Protein AF-W9NFS4-F1 (afdb_monomer_lite)

Radius of gyration: 24.11 Å; chains: 1; bounding box: 83×40×66 Å

Structure (mmCIF, N/CA/C/O backbone):
data_AF-W9NFS4-F1
#
_entry.id   AF-W9NFS4-F1
#
loop_
_atom_site.group_PDB
_atom_site.id
_atom_site.type_symbol
_atom_site.label_atom_id
_atom_site.label_alt_id
_atom_site.label_comp_id
_atom_site.label_asym_id
_atom_site.label_entity_id
_atom_site.label_seq_id
_atom_site.pdbx_PDB_ins_code
_atom_site.Cartn_x
_atom_site.Cartn_y
_atom_site.Cartn_z
_atom_site.occupancy
_atom_site.B_iso_or_equiv
_atom_site.auth_seq_id
_atom_site.auth_comp_id
_atom_site.auth_asym_id
_atom_site.auth_atom_id
_atom_site.pdbx_PDB_model_num
ATOM 1 N N . MET A 1 1 ? -50.978 -19.875 8.601 1.00 54.94 1 MET A N 1
ATOM 2 C CA . MET A 1 1 ? -50.350 -18.794 9.401 1.00 54.94 1 MET A CA 1
ATOM 3 C C . MET A 1 1 ? -48.853 -19.020 9.580 1.00 54.94 1 MET A C 1
ATOM 5 O O . MET A 1 1 ? -48.117 -18.047 9.504 1.00 54.94 1 MET A O 1
ATOM 9 N N . GLU A 1 2 ? -48.396 -20.265 9.732 1.00 56.31 2 GLU A N 1
ATOM 10 C CA . GLU A 1 2 ? -46.969 -20.607 9.872 1.00 56.31 2 GLU A CA 1
ATOM 11 C C . GLU A 1 2 ? -46.109 -20.219 8.655 1.00 56.31 2 GLU A C 1
ATOM 13 O O . GLU A 1 2 ? -45.064 -19.604 8.835 1.00 56.31 2 GLU A O 1
ATOM 18 N N . GLU A 1 3 ? -46.577 -20.435 7.419 1.00 60.34 3 GLU A N 1
ATOM 19 C CA . GLU A 1 3 ? -45.833 -20.029 6.206 1.00 60.34 3 GLU A CA 1
ATOM 20 C C . GLU A 1 3 ? -45.654 -18.507 6.073 1.00 60.34 3 GLU A C 1
ATOM 22 O O . GLU A 1 3 ? -44.598 -18.035 5.657 1.00 60.34 3 GLU A O 1
ATOM 27 N N . LYS A 1 4 ? -46.654 -17.711 6.484 1.00 60.78 4 LYS A N 1
ATOM 28 C CA . LYS A 1 4 ? -46.546 -16.240 6.497 1.00 60.78 4 LYS A CA 1
ATOM 29 C C . LYS A 1 4 ? -45.557 -15.750 7.560 1.00 60.78 4 LYS A C 1
ATOM 31 O O . LYS A 1 4 ? -44.855 -14.771 7.327 1.00 60.78 4 LYS A O 1
ATOM 36 N N . HIS A 1 5 ? -45.477 -16.439 8.699 1.00 64.69 5 HIS A N 1
ATOM 37 C CA . HIS A 1 5 ? -44.481 -16.162 9.735 1.00 64.69 5 HIS A CA 1
ATOM 38 C C . HIS A 1 5 ? -43.063 -16.554 9.296 1.00 64.69 5 HIS A C 1
ATOM 40 O O . HIS A 1 5 ? -42.119 -15.821 9.583 1.00 64.69 5 HIS A O 1
ATOM 46 N N . ALA A 1 6 ? -42.909 -17.664 8.570 1.00 71.81 6 ALA A N 1
ATOM 47 C CA . ALA A 1 6 ? -41.623 -18.094 8.024 1.00 71.81 6 ALA A CA 1
ATOM 48 C C . ALA A 1 6 ? -41.096 -17.115 6.961 1.00 71.81 6 ALA A C 1
ATOM 50 O O . ALA A 1 6 ? -39.939 -16.704 7.029 1.00 71.81 6 ALA A O 1
ATOM 51 N N . ALA A 1 7 ? -41.959 -16.667 6.043 1.00 76.94 7 ALA A N 1
ATOM 52 C CA . ALA A 1 7 ? -41.594 -15.693 5.014 1.00 76.94 7 ALA A CA 1
ATOM 53 C C . ALA A 1 7 ? -41.183 -14.332 5.606 1.00 76.94 7 ALA A C 1
ATOM 55 O O . ALA A 1 7 ? -40.167 -13.767 5.211 1.00 76.94 7 ALA A O 1
ATOM 56 N N . ALA A 1 8 ? -41.925 -13.831 6.601 1.00 74.50 8 ALA A N 1
ATOM 57 C CA . ALA A 1 8 ? -41.586 -12.580 7.281 1.00 74.50 8 ALA A CA 1
ATOM 58 C C . ALA A 1 8 ? -40.265 -12.673 8.068 1.00 74.50 8 ALA A C 1
ATOM 60 O O . ALA A 1 8 ? -39.497 -11.713 8.109 1.00 74.50 8 ALA A O 1
ATOM 61 N N . LYS A 1 9 ? -39.978 -13.835 8.672 1.00 75.81 9 LYS A N 1
ATOM 62 C CA . LYS A 1 9 ? -38.717 -14.081 9.381 1.00 75.81 9 LYS A CA 1
ATOM 63 C C . LYS A 1 9 ? -37.524 -14.101 8.422 1.00 75.81 9 LYS A C 1
ATOM 65 O O . LYS A 1 9 ? -36.514 -13.476 8.720 1.00 75.81 9 LYS A O 1
ATOM 70 N N . GLN A 1 10 ? -37.662 -14.762 7.272 1.00 76.44 10 GLN A N 1
ATOM 71 C CA . GLN A 1 10 ? -36.613 -14.796 6.251 1.00 76.44 10 GLN A CA 1
ATOM 72 C C . GLN A 1 10 ? -36.327 -13.397 5.693 1.00 76.44 10 GLN A C 1
ATOM 74 O O . GLN A 1 10 ? -35.176 -12.989 5.608 1.00 76.44 10 GLN A O 1
ATOM 79 N N . GLN A 1 11 ? -37.375 -12.621 5.414 1.00 81.06 11 GLN A N 1
ATOM 80 C CA . GLN A 1 11 ? -37.231 -11.256 4.911 1.00 81.06 11 GLN A CA 1
ATOM 81 C C . GLN A 1 11 ? -36.481 -10.336 5.892 1.00 81.06 11 GLN A C 1
ATOM 83 O O . GLN A 1 11 ? -35.698 -9.487 5.471 1.00 81.06 11 GLN A O 1
ATOM 88 N N . MET A 1 12 ? -36.708 -10.495 7.199 1.00 75.19 12 MET A N 1
ATOM 89 C CA . MET A 1 12 ? -35.970 -9.755 8.230 1.00 75.19 12 MET A CA 1
ATOM 90 C C . MET A 1 12 ? -34.487 -10.133 8.281 1.00 75.19 12 MET A C 1
ATOM 92 O O . MET A 1 12 ? -33.645 -9.261 8.493 1.00 75.19 12 MET A O 1
ATOM 96 N N . GLU A 1 13 ? -34.168 -11.406 8.069 1.00 75.94 13 GLU A N 1
ATOM 97 C CA . GLU A 1 13 ? -32.788 -11.889 8.052 1.00 75.94 13 GLU A CA 1
ATOM 98 C C . GLU A 1 13 ? -32.024 -11.368 6.827 1.00 75.94 13 GLU A C 1
ATOM 100 O O . GLU A 1 13 ? -30.923 -10.829 6.946 1.00 75.94 13 GLU A O 1
ATOM 105 N N . ASP A 1 14 ? -32.662 -11.387 5.658 1.00 78.06 14 ASP A N 1
ATOM 106 C CA . ASP A 1 14 ? -32.073 -10.862 4.424 1.00 78.06 14 ASP A CA 1
ATOM 107 C C . ASP A 1 14 ? -31.763 -9.354 4.538 1.00 78.06 14 ASP A C 1
ATOM 109 O O . ASP A 1 14 ? -30.717 -8.882 4.084 1.00 78.06 14 ASP A O 1
ATOM 113 N N . LEU A 1 15 ? -32.638 -8.583 5.200 1.00 76.56 15 LEU A N 1
ATOM 114 C CA . LEU A 1 15 ? -32.430 -7.151 5.455 1.00 76.56 15 LEU A CA 1
ATOM 115 C C . LEU A 1 15 ? -31.262 -6.877 6.412 1.00 76.56 15 LEU A C 1
ATOM 117 O O . LEU A 1 15 ? -30.521 -5.909 6.219 1.00 76.56 15 LEU A O 1
ATOM 121 N N . ARG A 1 16 ? -31.083 -7.721 7.430 1.00 76.12 16 ARG A N 1
ATOM 122 C CA . ARG A 1 16 ? -29.962 -7.635 8.375 1.00 76.12 16 ARG A CA 1
ATOM 123 C C . ARG A 1 16 ? -28.630 -7.901 7.684 1.00 76.12 16 ARG A C 1
ATOM 125 O O . ARG A 1 16 ? -27.701 -7.103 7.812 1.00 76.12 16 ARG A O 1
ATOM 132 N N . ILE A 1 17 ? -28.551 -8.969 6.895 1.00 76.38 17 ILE A N 1
ATOM 133 C CA . ILE A 1 17 ? -27.347 -9.318 6.133 1.00 76.38 17 ILE A CA 1
ATOM 134 C C . ILE A 1 17 ? -27.012 -8.211 5.122 1.00 76.38 17 ILE A C 1
ATOM 136 O O . ILE A 1 17 ? -25.857 -7.788 5.015 1.00 76.38 17 ILE A O 1
ATOM 140 N N . ALA A 1 18 ? -28.022 -7.667 4.436 1.00 77.94 18 ALA A N 1
ATOM 141 C CA . ALA A 1 18 ? -27.842 -6.550 3.511 1.00 77.94 18 ALA A CA 1
ATOM 142 C C . ALA A 1 18 ? -27.320 -5.278 4.202 1.00 77.94 18 ALA A C 1
ATOM 144 O O . ALA A 1 18 ? -26.549 -4.523 3.604 1.00 77.94 18 ALA A O 1
ATOM 145 N N . ALA A 1 19 ? -27.695 -5.034 5.463 1.00 70.56 19 ALA A N 1
ATOM 146 C CA . ALA A 1 19 ? -27.162 -3.910 6.224 1.00 70.56 19 ALA A CA 1
ATOM 147 C C . ALA A 1 19 ? -25.658 -4.065 6.477 1.00 70.56 19 ALA A C 1
ATOM 149 O O . ALA A 1 19 ? -24.919 -3.119 6.232 1.00 70.56 19 ALA A O 1
ATOM 150 N N . VAL A 1 20 ? -25.176 -5.248 6.867 1.00 75.38 20 VAL A N 1
ATOM 151 C CA . VAL A 1 20 ? -23.732 -5.505 7.049 1.00 75.38 20 VAL A CA 1
ATOM 152 C C . VAL A 1 20 ? -22.945 -5.204 5.776 1.00 75.38 20 VAL A C 1
ATOM 154 O O . VAL A 1 20 ? -21.977 -4.442 5.814 1.00 75.38 20 VAL A O 1
ATOM 157 N N . ALA A 1 21 ? -23.412 -5.730 4.643 1.00 76.06 21 ALA A N 1
ATOM 158 C CA . ALA A 1 21 ? -22.784 -5.531 3.337 1.00 76.06 21 ALA A CA 1
ATOM 159 C C . ALA A 1 21 ? -22.766 -4.058 2.884 1.00 76.06 21 ALA A C 1
ATOM 161 O O . ALA A 1 21 ? -21.953 -3.663 2.051 1.00 76.06 21 ALA A O 1
ATOM 162 N N . ARG A 1 22 ? -23.651 -3.216 3.434 1.00 75.12 22 ARG A N 1
ATOM 163 C CA . ARG A 1 22 ? -23.691 -1.778 3.138 1.00 75.12 22 ARG A CA 1
ATOM 164 C C . ARG A 1 22 ? -22.585 -0.991 3.845 1.00 75.12 22 ARG A C 1
ATOM 166 O O . ARG A 1 22 ? -22.213 0.081 3.367 1.00 75.12 22 ARG A O 1
ATOM 173 N N . TYR A 1 23 ? -22.093 -1.483 4.980 1.00 71.38 23 TYR A N 1
ATOM 174 C CA . TYR A 1 23 ? -21.160 -0.752 5.843 1.00 71.38 23 TYR A CA 1
ATOM 175 C C . TYR A 1 23 ? -19.755 -1.352 5.891 1.00 71.38 23 TYR A C 1
ATOM 177 O O . TYR A 1 23 ? -18.816 -0.628 6.222 1.00 71.38 23 TYR A O 1
ATOM 185 N N . TYR A 1 24 ? -19.605 -2.623 5.519 1.00 71.25 24 TYR A N 1
ATOM 186 C CA . TYR A 1 24 ? -18.323 -3.318 5.466 1.00 71.25 24 TYR A CA 1
ATOM 187 C C . TYR A 1 24 ? -18.118 -3.968 4.102 1.00 71.25 24 TYR A C 1
ATOM 189 O O . TYR A 1 24 ? -19.030 -4.580 3.550 1.00 71.25 24 TYR A O 1
ATOM 197 N N . THR A 1 25 ? -16.900 -3.860 3.576 1.00 65.31 25 THR A N 1
ATOM 198 C CA . THR A 1 25 ? -16.466 -4.621 2.397 1.00 65.31 25 THR A CA 1
ATOM 199 C C . THR A 1 25 ? -16.222 -6.090 2.746 1.00 65.31 25 THR A C 1
ATOM 201 O O . THR A 1 25 ? -15.958 -6.422 3.902 1.00 65.31 25 THR A O 1
ATOM 204 N N . ASP A 1 26 ? -16.216 -6.973 1.745 1.00 63.31 26 ASP A N 1
ATOM 205 C CA . ASP A 1 26 ? -15.948 -8.406 1.947 1.00 63.31 26 ASP A CA 1
ATOM 206 C C . ASP A 1 26 ? -14.603 -8.669 2.643 1.00 63.31 26 ASP A C 1
ATOM 208 O O . ASP A 1 26 ? -14.512 -9.533 3.512 1.00 63.31 26 ASP A O 1
ATOM 212 N N . VAL A 1 27 ? -13.572 -7.869 2.340 1.00 56.66 27 VAL A N 1
ATOM 213 C CA . VAL A 1 27 ? -12.248 -7.971 2.982 1.00 56.66 27 VAL A CA 1
ATOM 214 C C . VAL A 1 27 ? -12.300 -7.551 4.451 1.00 56.66 27 VAL A C 1
ATOM 216 O O . VAL A 1 27 ? -11.686 -8.188 5.305 1.00 56.66 27 VAL A O 1
ATOM 219 N N . GLU A 1 28 ? -13.037 -6.486 4.773 1.00 62.53 28 GLU A N 1
ATOM 220 C CA . GLU A 1 28 ? -13.234 -6.058 6.161 1.00 62.53 28 GLU A CA 1
ATOM 221 C C . GLU A 1 28 ? -14.041 -7.096 6.943 1.00 62.53 28 GLU A C 1
ATOM 223 O O . GLU A 1 28 ? -13.725 -7.370 8.098 1.00 62.53 28 GLU A O 1
ATOM 228 N N . LEU A 1 29 ? -15.027 -7.731 6.309 1.00 71.38 29 LEU A N 1
ATOM 229 C CA . LEU A 1 29 ? -15.815 -8.805 6.910 1.00 71.38 29 LEU A CA 1
ATOM 230 C C . LEU A 1 29 ? -14.993 -10.067 7.148 1.00 71.38 29 LEU A C 1
ATOM 232 O O . LEU A 1 29 ? -15.068 -10.653 8.228 1.00 71.38 29 LEU A O 1
ATOM 236 N N . GLU A 1 30 ? -14.185 -10.481 6.177 1.00 68.94 30 GLU A N 1
ATOM 237 C CA . GLU A 1 30 ? -13.279 -11.616 6.334 1.00 68.94 30 GLU A CA 1
ATOM 238 C C . GLU A 1 30 ? -12.251 -11.345 7.439 1.00 68.94 30 GLU A C 1
ATOM 240 O O . GLU A 1 30 ? -11.990 -12.206 8.285 1.00 68.94 30 GLU A O 1
ATOM 245 N N . PHE A 1 31 ? -11.739 -10.115 7.511 1.00 63.94 31 PHE A N 1
ATOM 246 C CA . PHE A 1 31 ? -10.873 -9.682 8.596 1.00 63.94 31 PHE A CA 1
ATOM 247 C C . PHE A 1 31 ? -11.570 -9.756 9.963 1.00 63.94 31 PHE A C 1
ATOM 249 O O . PHE A 1 31 ? -11.033 -10.361 10.899 1.00 63.94 31 PHE A O 1
ATOM 256 N N . LEU A 1 32 ? -12.767 -9.169 10.079 1.00 68.44 32 LEU A N 1
ATOM 257 C CA . LEU A 1 32 ? -13.562 -9.188 11.305 1.00 68.44 32 LEU A CA 1
ATOM 258 C C . LEU A 1 32 ? -13.801 -10.623 11.763 1.00 68.44 32 LEU A C 1
ATOM 260 O O . LEU A 1 32 ? -13.585 -10.921 12.928 1.00 68.44 32 LEU A O 1
ATOM 264 N N . ARG A 1 33 ? -14.134 -11.537 10.853 1.00 71.38 33 ARG A N 1
ATOM 265 C CA . ARG A 1 33 ? -14.360 -12.951 11.180 1.00 71.38 33 ARG A CA 1
ATOM 266 C C . ARG A 1 33 ? -13.088 -13.678 11.611 1.00 71.38 33 ARG A C 1
ATOM 268 O O . ARG A 1 33 ? -13.131 -14.517 12.505 1.00 71.38 33 ARG A O 1
ATOM 275 N N . LYS A 1 34 ? -11.945 -13.375 10.995 1.00 63.28 34 LYS A N 1
ATOM 276 C CA . LYS A 1 34 ? -10.686 -14.104 11.220 1.00 63.28 34 LYS A CA 1
ATOM 277 C C . LYS A 1 34 ? -9.896 -13.604 12.431 1.00 63.28 34 LYS A C 1
ATOM 279 O O . LYS A 1 34 ? -9.190 -14.382 13.074 1.00 63.28 34 LYS A O 1
ATOM 284 N N . HIS A 1 35 ? -9.994 -12.315 12.748 1.00 55.66 35 HIS A N 1
ATOM 285 C CA . HIS A 1 35 ? -9.113 -11.666 13.722 1.00 55.66 35 HIS A CA 1
ATOM 286 C C . HIS A 1 35 ? -9.855 -10.939 14.838 1.00 55.66 35 HIS A C 1
ATOM 288 O O . HIS A 1 35 ? -9.383 -10.956 15.979 1.00 55.66 35 HIS A O 1
ATOM 294 N N . ALA A 1 36 ? -11.022 -10.352 14.558 1.00 59.38 36 ALA A N 1
ATOM 295 C CA . ALA A 1 36 ? -11.781 -9.667 15.592 1.00 59.38 36 ALA A CA 1
ATOM 296 C C . ALA A 1 36 ? -12.357 -10.577 16.695 1.00 59.38 36 ALA A C 1
ATOM 298 O O . ALA A 1 36 ? -12.494 -10.044 17.791 1.00 59.38 36 ALA A O 1
ATOM 299 N N . PRO A 1 37 ? -12.576 -11.912 16.568 1.00 64.00 37 PRO A N 1
ATOM 300 C CA . PRO A 1 37 ? -13.093 -12.715 17.685 1.00 64.00 37 PRO A CA 1
ATOM 301 C C . PRO A 1 37 ? -12.168 -12.748 18.910 1.00 64.00 37 PRO A C 1
ATOM 303 O O . PRO A 1 37 ? -12.591 -13.124 19.996 1.00 64.00 37 PRO A O 1
ATOM 306 N N . LYS A 1 38 ? -10.900 -12.337 18.766 1.00 57.38 38 LYS A N 1
ATOM 307 C CA . LYS A 1 38 ? -9.947 -12.199 19.881 1.00 57.38 38 LYS A CA 1
ATOM 308 C C . LYS A 1 38 ? -10.170 -10.936 20.724 1.00 57.38 38 LYS A C 1
ATOM 310 O O . LYS A 1 38 ? -9.666 -10.859 21.840 1.00 57.38 38 LYS A O 1
ATOM 315 N N . HIS A 1 39 ? -10.894 -9.954 20.190 1.00 56.31 39 HIS A N 1
ATOM 316 C CA . HIS A 1 39 ? -11.033 -8.611 20.765 1.00 56.31 39 HIS A CA 1
ATOM 317 C C . HIS A 1 39 ? -12.494 -8.157 20.888 1.00 56.31 39 HIS A C 1
ATOM 319 O O . HIS A 1 39 ? -12.842 -7.476 21.847 1.00 56.31 39 HIS A O 1
ATOM 325 N N . LEU A 1 40 ? -13.338 -8.581 19.948 1.00 67.75 40 LEU A N 1
ATOM 326 C CA . LEU A 1 40 ? -14.788 -8.411 19.889 1.00 67.75 40 LEU A CA 1
ATOM 327 C C . LEU A 1 40 ? -15.470 -9.794 19.872 1.00 67.75 40 LEU A C 1
ATOM 329 O O . LEU A 1 40 ? -16.134 -10.146 18.894 1.00 67.75 40 LEU A O 1
ATOM 333 N N . PRO A 1 41 ? -15.240 -10.636 20.897 1.00 64.25 41 PRO A N 1
ATOM 334 C CA . PRO A 1 41 ? -15.604 -12.046 20.865 1.00 64.25 41 PRO A CA 1
ATOM 335 C C . PRO A 1 41 ? -17.099 -12.293 20.724 1.00 64.25 41 PRO A C 1
ATOM 337 O O . PRO A 1 41 ? -17.446 -13.358 20.233 1.00 64.25 41 PRO A O 1
ATOM 340 N N . LYS A 1 42 ? -17.984 -11.379 21.141 1.00 76.94 42 LYS A N 1
ATOM 341 C CA . LYS A 1 42 ? -19.430 -11.588 21.005 1.00 76.94 42 LYS A CA 1
ATOM 342 C C . LYS A 1 42 ? -19.971 -11.007 19.708 1.00 76.94 42 LYS A C 1
ATOM 344 O O . LYS A 1 42 ? -20.518 -11.757 18.912 1.00 76.94 42 LYS A O 1
ATOM 349 N N . ILE A 1 43 ? -19.808 -9.704 19.471 1.00 78.62 43 ILE A N 1
ATOM 350 C CA . ILE A 1 43 ? -20.427 -9.056 18.305 1.00 78.62 43 ILE A CA 1
ATOM 351 C C . ILE A 1 43 ? -19.767 -9.487 16.990 1.00 78.62 43 ILE A C 1
ATOM 353 O O . ILE A 1 43 ? -20.465 -9.607 15.996 1.00 78.62 43 ILE A O 1
ATOM 357 N N . ALA A 1 44 ? -18.450 -9.728 16.945 1.00 69.62 44 ALA A N 1
ATOM 358 C CA . ALA A 1 44 ? -17.770 -10.025 15.677 1.00 69.62 44 ALA A CA 1
ATOM 359 C C . ALA A 1 44 ? -17.706 -11.519 15.316 1.00 69.62 44 ALA A C 1
ATOM 361 O O . ALA A 1 44 ? -17.396 -11.848 14.170 1.00 69.62 44 ALA A O 1
ATOM 362 N N . SER A 1 45 ? -17.947 -12.425 16.270 1.00 71.38 45 SER A N 1
ATOM 363 C CA . SER A 1 45 ? -17.939 -13.874 16.013 1.00 71.38 45 SER A CA 1
ATOM 364 C C . SER A 1 45 ? -19.299 -14.411 15.569 1.00 71.38 45 SER A C 1
ATOM 366 O O . SER A 1 45 ? -19.360 -15.440 14.899 1.00 71.38 45 SER A O 1
ATOM 368 N N . ASP A 1 46 ? -20.369 -13.698 15.913 1.00 82.12 46 ASP A N 1
ATOM 369 C CA . ASP A 1 46 ? -21.742 -14.036 15.578 1.00 82.12 46 ASP A CA 1
ATOM 370 C C . ASP A 1 46 ? -22.241 -13.063 14.505 1.00 82.12 46 ASP A C 1
ATOM 372 O O . ASP A 1 46 ? -22.351 -11.854 14.724 1.00 82.12 46 ASP A O 1
ATOM 376 N N . ILE A 1 47 ? -22.495 -13.601 13.312 1.00 77.50 47 ILE A N 1
ATOM 377 C CA . ILE A 1 47 ? -22.891 -12.799 12.155 1.00 77.50 47 ILE A CA 1
ATOM 378 C C . ILE A 1 47 ? -24.254 -12.133 12.360 1.00 77.50 47 ILE A C 1
ATOM 380 O O . ILE A 1 47 ? -24.449 -11.020 11.874 1.00 77.50 47 ILE A O 1
ATOM 384 N N . ASP A 1 48 ? -25.145 -12.755 13.132 1.00 80.75 48 ASP A N 1
ATOM 385 C CA . ASP A 1 48 ? -26.483 -12.239 13.400 1.00 80.75 48 ASP A CA 1
ATOM 386 C C . ASP A 1 48 ? -26.388 -11.072 14.389 1.00 80.75 48 ASP A C 1
ATOM 388 O O . ASP A 1 48 ? -27.030 -10.037 14.200 1.00 80.75 48 ASP A O 1
ATOM 392 N N . LEU A 1 49 ? -25.513 -11.181 15.399 1.00 82.94 49 LEU A N 1
ATOM 393 C CA . LEU A 1 49 ? -25.222 -10.079 16.325 1.00 82.94 49 LEU A CA 1
ATOM 394 C C . LEU A 1 49 ? -24.512 -8.912 15.634 1.00 82.94 49 LEU A C 1
ATOM 396 O O . LEU A 1 49 ? -24.835 -7.753 15.911 1.00 82.94 49 LEU A O 1
ATOM 400 N N . LEU A 1 50 ? -23.565 -9.190 14.732 1.00 84.44 50 LEU A N 1
ATOM 401 C CA . LEU A 1 50 ? -22.917 -8.160 13.919 1.00 84.44 50 LEU A CA 1
ATOM 402 C C . LEU A 1 50 ? -23.940 -7.441 13.037 1.00 84.44 50 LEU A C 1
ATOM 404 O O . LEU A 1 50 ? -23.915 -6.211 12.926 1.00 84.44 50 LEU A O 1
ATOM 408 N N . ALA A 1 51 ? -24.849 -8.199 12.425 1.00 83.25 51 ALA A N 1
ATOM 409 C CA . ALA A 1 51 ? -25.890 -7.666 11.564 1.00 83.25 51 ALA A CA 1
ATOM 410 C C . ALA A 1 51 ? -26.911 -6.834 12.329 1.00 83.25 51 ALA A C 1
ATOM 412 O O . ALA A 1 51 ? -27.226 -5.722 11.906 1.00 83.25 51 ALA A O 1
ATOM 413 N N . ASP A 1 52 ? -27.331 -7.295 13.501 1.00 85.31 52 ASP A N 1
ATOM 414 C CA . ASP A 1 52 ? -28.158 -6.523 14.420 1.00 85.31 52 ASP A CA 1
ATOM 415 C C . ASP A 1 52 ? -27.531 -5.215 14.846 1.00 85.31 52 ASP A C 1
ATOM 417 O O . ASP A 1 52 ? -28.170 -4.161 14.804 1.00 85.31 52 ASP A O 1
ATOM 421 N N . PHE A 1 53 ? -26.270 -5.277 15.259 1.00 88.50 53 PHE A N 1
ATOM 422 C CA . PHE A 1 53 ? -25.545 -4.095 15.673 1.00 88.50 53 PHE A CA 1
ATOM 423 C C . PHE A 1 53 ? -25.463 -3.087 14.525 1.00 88.50 53 PHE A C 1
ATOM 425 O O . PHE A 1 53 ? -25.734 -1.894 14.697 1.00 88.50 53 PHE A O 1
ATOM 432 N N . THR A 1 54 ? -25.134 -3.591 13.335 1.00 84.31 54 THR A N 1
ATOM 433 C CA . THR A 1 54 ? -24.977 -2.774 12.138 1.00 84.31 54 THR A CA 1
ATOM 434 C C . THR A 1 54 ? -26.294 -2.120 11.749 1.00 84.31 54 THR A C 1
ATOM 436 O O . THR A 1 54 ? -26.351 -0.907 11.566 1.00 84.31 54 THR A O 1
ATOM 439 N N . PHE A 1 55 ? -27.369 -2.903 11.694 1.00 84.50 55 PHE A N 1
ATOM 440 C CA . PHE A 1 55 ? -28.706 -2.431 11.361 1.00 84.50 55 PHE A CA 1
ATOM 441 C C . PHE A 1 55 ? -29.204 -1.371 12.351 1.00 84.50 55 PHE A C 1
ATOM 443 O O . PHE A 1 55 ? -29.817 -0.384 11.949 1.00 84.50 55 PHE A O 1
ATOM 450 N N . LYS A 1 56 ? -28.918 -1.553 13.644 1.00 87.88 56 LYS A N 1
ATOM 451 C CA . LYS A 1 56 ? -29.460 -0.716 14.716 1.00 87.88 56 LYS A CA 1
ATOM 452 C C . LYS A 1 56 ? -28.730 0.613 14.903 1.00 87.88 56 LYS A C 1
ATOM 454 O O . LYS A 1 56 ? -29.388 1.624 15.120 1.00 87.88 56 LYS A O 1
ATOM 459 N N . PHE A 1 57 ? -27.399 0.623 14.847 1.00 89.25 57 PHE A N 1
ATOM 460 C CA . PHE A 1 57 ? -26.610 1.774 15.313 1.00 89.25 57 PHE A CA 1
ATOM 461 C C . PHE A 1 57 ? -25.841 2.499 14.205 1.00 89.25 57 PHE A C 1
ATOM 463 O O . PHE A 1 57 ? -25.599 3.704 14.296 1.00 89.25 57 PHE A O 1
ATOM 470 N N . CYS A 1 58 ? -25.462 1.795 13.137 1.00 85.00 58 CYS A N 1
ATOM 471 C CA . CYS A 1 58 ? -24.607 2.365 12.096 1.00 85.00 58 CYS A CA 1
ATOM 472 C C . CYS A 1 58 ? -25.283 3.425 11.209 1.00 85.00 58 CYS A C 1
ATOM 474 O O . CYS A 1 58 ? -24.570 4.346 10.801 1.00 85.00 58 CYS A O 1
ATOM 476 N N . PRO A 1 59 ? -26.602 3.369 10.916 1.00 86.19 59 PRO A N 1
ATOM 477 C CA . PRO A 1 59 ? -27.259 4.404 10.122 1.00 86.19 59 PRO A CA 1
ATOM 478 C C . PRO A 1 59 ? -27.133 5.797 10.744 1.00 86.19 59 PRO A C 1
ATOM 480 O O . PRO A 1 59 ? -26.581 6.697 10.114 1.00 86.19 59 PRO A O 1
ATOM 483 N N . GLU A 1 60 ? -27.563 5.956 11.998 1.00 85.12 60 GLU A N 1
ATOM 484 C CA . GLU A 1 60 ? -27.521 7.251 12.683 1.00 85.12 60 GLU A CA 1
ATOM 485 C C . GLU A 1 60 ? -26.086 7.680 13.002 1.00 85.12 60 GLU A C 1
ATOM 487 O O . GLU A 1 60 ? -25.739 8.852 12.849 1.00 85.12 60 GLU A O 1
ATOM 492 N N . PHE A 1 61 ? -25.215 6.737 13.382 1.00 84.62 61 PHE A N 1
ATOM 493 C CA . PHE A 1 61 ? -23.804 7.048 13.592 1.00 84.62 61 PHE A CA 1
ATOM 494 C C . PHE A 1 61 ? -23.160 7.623 12.333 1.00 84.62 61 PHE A C 1
ATOM 496 O O . PHE A 1 61 ? -22.460 8.624 12.419 1.00 84.62 61 PHE A O 1
ATOM 503 N N . LYS A 1 62 ? -23.424 7.055 11.151 1.00 76.00 62 LYS A N 1
ATOM 504 C CA . LYS A 1 62 ? -22.860 7.579 9.901 1.00 76.00 62 LYS A CA 1
ATOM 505 C C . LYS A 1 62 ? -23.464 8.900 9.458 1.00 76.00 62 LYS A C 1
ATOM 507 O O . LYS A 1 62 ? -22.765 9.684 8.820 1.00 76.00 62 LYS A O 1
ATOM 512 N N . GLU A 1 63 ? -24.723 9.145 9.790 1.00 78.94 63 GLU A N 1
ATOM 513 C CA . GLU A 1 63 ? -25.364 10.433 9.543 1.00 78.94 63 GLU A CA 1
ATOM 514 C C . GLU A 1 63 ? -24.727 11.545 10.390 1.00 78.94 63 GLU A C 1
ATOM 516 O O . GLU A 1 63 ? -24.409 12.614 9.869 1.00 78.94 63 GLU A O 1
ATOM 521 N N . ARG A 1 64 ? -24.481 11.282 11.679 1.00 73.44 64 ARG A N 1
ATOM 522 C CA . ARG A 1 64 ? -23.931 12.270 12.622 1.00 73.44 64 ARG A CA 1
ATOM 523 C C . ARG A 1 64 ? -22.410 12.404 12.559 1.00 73.44 64 ARG A C 1
ATOM 525 O O . ARG A 1 64 ? -21.893 13.515 12.648 1.00 73.44 64 ARG A O 1
ATOM 532 N N . HIS A 1 65 ? -21.714 11.288 12.356 1.00 75.69 65 HIS A N 1
ATOM 533 C CA . HIS A 1 65 ? -20.255 11.149 12.415 1.00 75.69 65 HIS A CA 1
ATOM 534 C C . HIS A 1 65 ? -19.705 10.572 11.100 1.00 75.69 65 HIS A C 1
ATOM 536 O O . HIS A 1 65 ? -19.106 9.493 11.065 1.00 75.69 65 HIS A O 1
ATOM 542 N N . PRO A 1 66 ? -19.902 11.260 9.957 1.00 63.88 66 PRO A N 1
ATOM 543 C CA . PRO A 1 66 ? -19.589 10.705 8.638 1.00 63.88 66 PRO A CA 1
ATOM 544 C C . PRO A 1 66 ? -18.093 10.422 8.430 1.00 63.88 66 PRO A C 1
ATOM 546 O O . PRO A 1 66 ? -17.728 9.629 7.559 1.00 63.88 66 PRO A O 1
ATOM 549 N N . LYS A 1 67 ? -17.222 11.073 9.212 1.00 59.75 67 LYS A N 1
ATOM 550 C CA . LYS A 1 67 ? -15.759 10.954 9.121 1.00 59.75 67 LYS A CA 1
ATOM 551 C C . LYS A 1 67 ? -15.176 9.897 10.055 1.00 59.75 67 LYS A C 1
ATOM 553 O O . LYS A 1 67 ? -14.020 9.527 9.855 1.00 59.75 67 LYS A O 1
ATOM 558 N N . ASP A 1 68 ? -15.959 9.419 11.011 1.00 64.44 68 ASP A N 1
ATOM 559 C CA . ASP A 1 68 ? -15.498 8.523 12.061 1.00 64.44 68 ASP A CA 1
ATOM 560 C C . ASP A 1 68 ? -15.727 7.060 11.673 1.00 64.44 68 ASP A C 1
ATOM 562 O O . ASP A 1 68 ? -16.560 6.722 10.815 1.00 64.44 68 ASP A O 1
ATOM 566 N N . ASP A 1 69 ? -14.907 6.181 12.239 1.00 68.19 69 ASP A N 1
ATOM 567 C CA . ASP A 1 69 ? -14.867 4.777 11.852 1.00 68.19 69 ASP A CA 1
ATOM 568 C C . ASP A 1 69 ? -15.972 3.986 12.565 1.00 68.19 69 ASP A C 1
ATOM 570 O O . ASP A 1 69 ? -16.096 4.027 13.786 1.00 68.19 69 ASP A O 1
ATOM 574 N N . ILE A 1 70 ? -16.769 3.222 11.809 1.00 75.31 70 ILE A N 1
ATOM 575 C CA . ILE A 1 70 ? -17.819 2.363 12.387 1.00 75.31 70 ILE A CA 1
ATOM 576 C C . ILE A 1 70 ? -17.193 1.289 13.278 1.00 75.31 70 ILE A C 1
ATOM 578 O O . ILE A 1 70 ? -17.821 0.796 14.211 1.00 75.31 70 ILE A O 1
ATOM 582 N N . PHE A 1 71 ? -15.934 0.931 13.031 1.00 71.00 71 PHE A N 1
ATOM 583 C CA . PHE A 1 71 ? -15.227 0.020 13.907 1.00 71.00 71 PHE A CA 1
ATOM 584 C C . PHE A 1 71 ? -15.080 0.574 15.334 1.00 71.00 71 PHE A C 1
ATOM 586 O O . PHE A 1 71 ? -15.194 -0.184 16.296 1.00 71.00 71 PHE A O 1
ATOM 593 N N . GLU A 1 72 ? -14.893 1.885 15.506 1.00 70.81 72 GLU A N 1
ATOM 594 C CA . GLU A 1 72 ? -14.853 2.484 16.846 1.00 70.81 72 GLU A CA 1
ATOM 595 C C . GLU A 1 72 ? -16.192 2.325 17.565 1.00 70.81 72 GLU A C 1
ATOM 597 O O . GLU A 1 72 ? -16.220 1.971 18.746 1.00 70.81 72 GLU A O 1
ATOM 602 N N . LEU A 1 73 ? -17.297 2.486 16.831 1.00 80.44 73 LEU A N 1
ATOM 603 C CA . LEU A 1 73 ? -18.639 2.231 17.342 1.00 80.44 73 LEU A CA 1
ATOM 604 C C . LEU A 1 73 ? -18.829 0.758 17.735 1.00 80.44 73 LEU A C 1
ATOM 606 O O . LEU A 1 73 ? -19.363 0.488 18.808 1.00 80.44 73 LEU A O 1
ATOM 610 N N . LEU A 1 74 ? -18.367 -0.192 16.914 1.00 79.69 74 LEU A N 1
ATOM 611 C CA . LEU A 1 74 ? -18.399 -1.628 17.232 1.00 79.69 74 LEU A CA 1
ATOM 612 C C . LEU A 1 74 ? -17.619 -1.952 18.511 1.00 79.69 74 LEU A C 1
ATOM 614 O O . LEU A 1 74 ? -18.118 -2.665 19.381 1.00 79.69 74 LEU A O 1
ATOM 618 N N . CYS A 1 75 ? -16.406 -1.411 18.644 1.00 73.69 75 CYS A N 1
ATOM 619 C CA . CYS A 1 75 ? -15.579 -1.575 19.837 1.00 73.69 75 CYS A CA 1
ATOM 620 C C . CYS A 1 75 ? -16.253 -1.020 21.084 1.00 73.69 75 CYS A C 1
ATOM 622 O O . CYS A 1 75 ? -16.307 -1.690 22.117 1.00 73.69 75 CYS A O 1
ATOM 624 N N . PHE A 1 76 ? -16.770 0.203 20.984 1.00 78.38 76 PHE A N 1
ATOM 625 C CA . PHE A 1 76 ? -17.513 0.821 22.066 1.00 78.38 76 PHE A CA 1
ATOM 626 C C . PHE A 1 76 ? -18.732 -0.029 22.446 1.00 78.38 76 PHE A C 1
ATOM 628 O O . PHE A 1 76 ? -18.955 -0.306 23.623 1.00 78.38 76 PHE A O 1
ATOM 635 N N . GLY A 1 77 ? -19.459 -0.525 21.445 1.00 83.38 77 GLY A N 1
ATOM 636 C CA . GLY A 1 77 ? -20.604 -1.409 21.610 1.00 83.38 77 GLY A CA 1
ATOM 637 C C . GLY A 1 77 ? -20.292 -2.690 22.380 1.00 83.38 77 GLY A C 1
ATOM 638 O O . GLY A 1 77 ? -20.999 -3.008 23.336 1.00 83.38 77 GLY A O 1
ATOM 639 N N . GLU A 1 78 ? -19.224 -3.406 22.018 1.00 81.44 78 GLU A N 1
ATOM 640 C CA . GLU A 1 78 ? -18.791 -4.628 22.717 1.00 81.44 78 GLU A CA 1
ATOM 641 C C . GLU A 1 78 ? -18.420 -4.338 24.179 1.00 81.44 78 GLU A C 1
ATOM 643 O O . GLU A 1 78 ? -18.828 -5.067 25.090 1.00 81.44 78 GLU A O 1
ATOM 648 N N . LEU A 1 79 ? -17.676 -3.253 24.424 1.00 74.12 79 LEU A N 1
ATOM 649 C CA . LEU A 1 79 ? -17.251 -2.861 25.770 1.00 74.12 79 LEU A CA 1
ATOM 650 C C . LEU A 1 79 ? -18.454 -2.520 26.646 1.00 74.12 79 LEU A C 1
ATOM 652 O O . LEU A 1 79 ? -18.610 -3.063 27.739 1.00 74.12 79 LEU A O 1
ATOM 656 N N . ILE A 1 80 ? -19.345 -1.669 26.149 1.00 80.94 80 ILE A N 1
ATOM 657 C CA . ILE A 1 80 ? -20.543 -1.266 26.875 1.00 80.94 80 ILE A CA 1
ATOM 658 C C . ILE A 1 80 ? -21.465 -2.462 27.134 1.00 80.94 80 ILE A C 1
ATOM 660 O O . ILE A 1 80 ? -21.974 -2.603 28.243 1.00 80.94 80 ILE A O 1
ATOM 664 N N . ARG A 1 81 ? -21.615 -3.383 26.178 1.00 84.81 81 ARG A N 1
ATOM 665 C CA . ARG A 1 81 ? -22.376 -4.630 26.377 1.00 84.81 81 ARG A CA 1
ATOM 666 C C . ARG A 1 81 ? -21.729 -5.580 27.379 1.00 84.81 81 ARG A C 1
ATOM 668 O O . ARG A 1 81 ? -22.429 -6.384 27.990 1.00 84.81 81 ARG A O 1
ATOM 675 N N . THR A 1 82 ? -20.418 -5.485 27.568 1.00 77.00 82 THR A N 1
ATOM 676 C CA . THR A 1 82 ? -19.682 -6.287 28.549 1.00 77.00 82 THR A CA 1
ATOM 677 C C . THR A 1 82 ? -19.817 -5.718 29.961 1.00 77.00 82 THR A C 1
ATOM 679 O O . THR A 1 82 ? -20.134 -6.463 30.885 1.00 77.00 82 THR A O 1
ATOM 682 N N . PHE A 1 83 ? -19.612 -4.411 30.133 1.00 72.12 83 PHE A N 1
ATOM 683 C CA . PHE A 1 83 ? -19.581 -3.769 31.454 1.00 72.12 83 PHE A CA 1
ATOM 684 C C . PHE A 1 83 ? -20.949 -3.285 31.938 1.00 72.12 83 PHE A C 1
ATOM 686 O O . PHE A 1 83 ? -21.219 -3.273 33.136 1.00 72.12 83 PHE A O 1
ATOM 693 N N . PHE A 1 84 ? -21.830 -2.915 31.012 1.00 78.81 84 PHE A N 1
ATOM 694 C CA . PHE A 1 84 ? -23.150 -2.360 31.301 1.00 78.81 84 PHE A CA 1
ATOM 695 C C . PHE A 1 84 ? -24.242 -3.086 30.501 1.00 78.81 84 PHE A C 1
ATOM 697 O O . PHE A 1 84 ? -25.013 -2.436 29.799 1.00 78.81 84 PHE A O 1
ATOM 704 N N . PRO A 1 85 ? -24.362 -4.426 30.596 1.00 81.94 85 PRO A N 1
ATOM 705 C CA . PRO A 1 85 ? -25.242 -5.214 29.728 1.00 81.94 85 PRO A CA 1
ATOM 706 C C . PRO A 1 85 ? -26.716 -4.787 29.778 1.00 81.94 85 PRO A C 1
ATOM 708 O O . PRO A 1 85 ? -27.425 -4.936 28.789 1.00 81.94 85 PRO A O 1
ATOM 711 N N . LYS A 1 86 ? -27.179 -4.248 30.914 1.00 85.12 86 LYS A N 1
ATOM 712 C CA . LYS A 1 86 ? -28.569 -3.798 31.099 1.00 85.12 86 LYS A CA 1
ATOM 713 C C . LYS A 1 86 ? -28.870 -2.455 30.428 1.00 85.12 86 LYS A C 1
ATOM 715 O O . LYS A 1 86 ? -29.981 -2.270 29.951 1.00 85.12 86 LYS A O 1
ATOM 720 N N . ASP A 1 87 ? -27.876 -1.573 30.343 1.00 84.69 87 ASP A N 1
ATOM 721 C CA . ASP A 1 87 ? -28.028 -0.199 29.836 1.00 84.69 87 ASP A CA 1
ATOM 722 C C . ASP A 1 87 ? -27.290 0.007 28.509 1.00 84.69 87 ASP A C 1
ATOM 724 O O . ASP A 1 87 ? -27.076 1.136 28.064 1.00 84.69 87 ASP A O 1
ATOM 728 N N . ALA A 1 88 ? -26.847 -1.089 27.890 1.00 84.81 88 ALA A N 1
ATOM 729 C CA . ALA A 1 88 ? -25.851 -1.033 26.840 1.00 84.81 88 ALA A CA 1
ATOM 730 C C . ALA A 1 88 ? -26.327 -0.237 25.625 1.00 84.81 88 ALA A C 1
ATOM 732 O O . ALA A 1 88 ? -25.629 0.652 25.146 1.00 84.81 88 ALA A O 1
ATOM 733 N N . ASP A 1 89 ? -27.544 -0.518 25.168 1.00 89.00 89 ASP A N 1
ATOM 734 C CA . ASP A 1 89 ? -28.119 0.137 23.997 1.00 89.00 89 ASP A CA 1
ATOM 735 C C . ASP A 1 89 ? -28.354 1.629 24.233 1.00 89.00 89 ASP A C 1
ATOM 737 O O . ASP A 1 89 ? -28.078 2.430 23.346 1.00 89.00 89 ASP A O 1
ATOM 741 N N . ALA A 1 90 ? -28.797 2.009 25.434 1.00 88.12 90 ALA A N 1
ATOM 742 C CA . ALA A 1 90 ? -28.983 3.411 25.795 1.00 88.12 90 ALA A CA 1
ATOM 743 C C . ALA A 1 90 ? -27.644 4.162 25.794 1.00 88.12 90 ALA A C 1
ATOM 745 O O . ALA A 1 90 ? -27.536 5.228 25.198 1.00 88.12 90 ALA A O 1
ATOM 746 N N . LYS A 1 91 ? -26.593 3.565 26.366 1.00 83.25 91 LYS A N 1
ATOM 747 C CA . LYS A 1 91 ? -25.245 4.152 26.398 1.00 83.25 91 LYS A CA 1
ATOM 748 C C . LYS A 1 91 ? -24.590 4.241 25.015 1.00 83.25 91 LYS A C 1
ATOM 750 O O . LYS A 1 91 ? -23.895 5.213 24.733 1.00 83.25 91 LYS A O 1
ATOM 755 N N . ILE A 1 92 ? -24.811 3.253 24.143 1.00 88.38 92 ILE A N 1
ATOM 756 C CA . ILE A 1 92 ? -24.381 3.306 22.732 1.00 88.38 92 ILE A CA 1
ATOM 757 C C . ILE A 1 92 ? -25.097 4.448 22.010 1.00 88.38 92 ILE A C 1
ATOM 759 O O . ILE A 1 92 ? -24.467 5.211 21.282 1.00 88.38 92 ILE A O 1
ATOM 763 N N . GLN A 1 93 ? -26.393 4.614 22.261 1.00 90.12 93 GLN A N 1
ATOM 764 C CA . GLN A 1 93 ? -27.179 5.682 21.662 1.00 90.12 93 GLN A CA 1
ATOM 765 C C . GLN A 1 93 ? -26.747 7.074 22.148 1.00 90.12 93 GLN A C 1
ATOM 767 O O . GLN A 1 93 ? -26.590 7.984 21.337 1.00 90.12 93 GLN A O 1
ATOM 772 N N . GLU A 1 94 ? -26.491 7.234 23.449 1.00 86.50 94 GLU A N 1
ATOM 773 C CA . GLU A 1 94 ? -25.936 8.464 24.029 1.00 86.50 94 GLU A CA 1
ATOM 774 C C . GLU A 1 94 ? -24.594 8.831 23.379 1.00 86.50 94 GLU A C 1
ATOM 776 O O . GLU A 1 94 ? -24.383 9.986 23.009 1.00 86.50 94 GLU A O 1
ATOM 781 N N . PHE A 1 95 ? -23.721 7.841 23.158 1.00 84.12 95 PHE A N 1
ATOM 782 C CA . PHE A 1 95 ? -22.443 8.034 22.471 1.00 84.12 95 PHE A CA 1
ATOM 783 C C . PHE A 1 95 ? -22.615 8.505 21.018 1.00 84.12 95 PHE A C 1
ATOM 785 O O . PHE A 1 95 ? -21.926 9.424 20.577 1.00 84.12 95 PHE A O 1
ATOM 792 N N . ILE A 1 96 ? -23.571 7.948 20.274 1.00 87.00 96 ILE A N 1
ATOM 793 C CA . ILE A 1 96 ? -23.877 8.398 18.906 1.00 87.00 96 ILE A CA 1
ATOM 794 C C . ILE A 1 96 ? -24.390 9.849 18.902 1.00 87.00 96 ILE A C 1
ATOM 796 O O . ILE A 1 96 ? -24.094 10.615 17.984 1.00 87.00 96 ILE A O 1
ATOM 800 N N . GLN A 1 97 ? -25.143 10.247 19.929 1.00 86.62 97 GLN A N 1
ATOM 801 C CA . GLN A 1 97 ? -25.751 11.575 20.028 1.00 86.62 97 GLN A CA 1
ATOM 802 C C . GLN A 1 97 ? -24.785 12.672 20.497 1.00 86.62 97 GLN A C 1
ATOM 804 O O . GLN A 1 97 ? -25.098 13.857 20.343 1.00 86.62 97 GLN A O 1
ATOM 809 N N . THR A 1 98 ? -23.611 12.316 21.026 1.00 81.81 98 THR A N 1
ATOM 810 C CA . THR A 1 98 ? -22.575 13.291 21.394 1.00 81.81 98 THR A CA 1
ATOM 811 C C . THR A 1 98 ? -22.114 14.100 20.181 1.00 81.81 98 THR A C 1
ATOM 813 O O . THR A 1 98 ? -21.895 13.554 19.106 1.00 81.81 98 THR A O 1
ATOM 816 N N . LYS A 1 99 ? -21.969 15.423 20.341 1.00 75.38 99 LYS A N 1
ATOM 817 C CA . LYS A 1 99 ? -21.641 16.352 19.241 1.00 75.38 99 LYS A CA 1
ATOM 818 C C . LYS A 1 99 ? -20.198 16.212 18.745 1.00 75.38 99 LYS A C 1
ATOM 820 O O . LYS A 1 99 ? -19.943 16.349 17.555 1.00 75.38 99 LYS A O 1
ATOM 825 N N . GLU A 1 100 ? -19.285 15.943 19.666 1.00 71.31 100 GLU A N 1
ATOM 826 C CA . GLU A 1 100 ? -17.925 15.494 19.390 1.00 71.31 100 GLU A CA 1
ATOM 827 C C . GLU A 1 100 ? -17.772 14.172 20.124 1.00 71.31 100 GLU A C 1
ATOM 829 O O . GLU A 1 100 ? -18.050 14.104 21.326 1.00 71.31 100 GLU A O 1
ATOM 834 N N . LEU A 1 101 ? -17.407 13.117 19.396 1.00 66.94 101 LEU A N 1
ATOM 835 C CA . LEU A 1 101 ? -17.191 11.821 20.017 1.00 66.94 101 LEU A CA 1
ATOM 836 C C . LEU A 1 101 ? -16.040 11.973 21.015 1.00 66.94 101 LEU A C 1
ATOM 838 O O . LEU A 1 101 ? -14.940 12.364 20.607 1.00 66.94 101 LEU A O 1
ATOM 842 N N . PRO A 1 102 ? -16.270 11.710 22.316 1.00 60.88 102 PRO A N 1
ATOM 843 C CA . PRO A 1 102 ? -15.173 11.675 23.260 1.00 60.88 102 PRO A CA 1
ATOM 844 C C . PRO A 1 102 ? -14.197 10.626 22.752 1.00 60.88 102 PRO A C 1
ATOM 846 O O . PRO A 1 102 ? -14.595 9.513 22.388 1.00 60.88 102 PRO A O 1
ATOM 849 N N . ARG A 1 103 ? -12.914 10.981 22.695 1.00 54.50 103 ARG A N 1
ATOM 850 C CA . ARG A 1 103 ? -11.924 9.982 22.339 1.00 54.50 103 ARG A CA 1
ATOM 851 C C . ARG A 1 103 ? -12.009 8.889 23.390 1.00 54.50 103 ARG A C 1
ATOM 853 O O . ARG A 1 103 ? -12.047 9.163 24.584 1.00 54.50 103 ARG A O 1
ATOM 860 N N . ILE A 1 104 ? -12.066 7.639 22.948 1.00 50.75 104 ILE A N 1
ATOM 861 C CA . ILE A 1 104 ? -12.321 6.510 23.855 1.00 50.75 104 ILE A CA 1
ATOM 862 C C . ILE A 1 104 ? -11.195 6.373 24.916 1.00 50.75 104 ILE A C 1
ATOM 864 O O . ILE A 1 104 ? -11.389 5.740 25.950 1.00 50.75 104 ILE A O 1
ATOM 868 N N . GLU A 1 105 ? -10.041 7.022 24.704 1.00 47.50 105 GLU A N 1
ATOM 869 C CA . GLU A 1 105 ? -8.958 7.201 25.690 1.00 47.50 105 GLU A CA 1
ATOM 870 C C . GLU A 1 105 ? -9.357 8.014 26.933 1.00 47.50 105 GLU A C 1
ATOM 872 O O . GLU A 1 105 ? -8.829 7.766 28.014 1.00 47.50 105 GLU A O 1
ATOM 877 N N . ASP A 1 106 ? -10.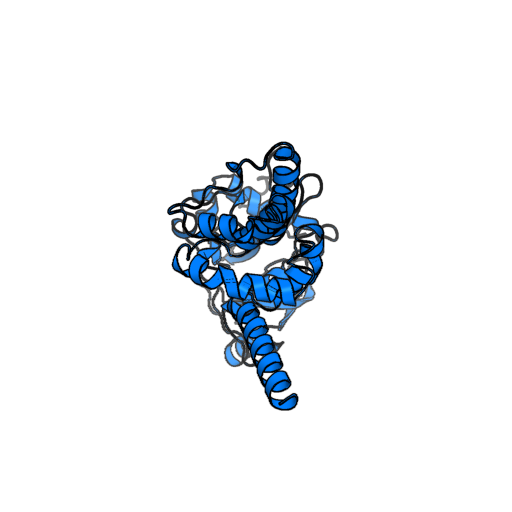352 8.890 26.812 1.00 54.94 106 ASP A N 1
ATOM 878 C CA . ASP A 1 106 ? -10.834 9.767 27.883 1.00 54.94 106 ASP A CA 1
ATOM 879 C C . ASP A 1 106 ? -12.050 9.182 28.632 1.00 54.94 106 ASP A C 1
ATOM 881 O O . ASP A 1 106 ? -12.596 9.800 29.552 1.00 54.94 106 ASP A O 1
ATOM 885 N N . MET A 1 107 ? -12.502 7.979 28.253 1.00 57.62 107 MET A N 1
ATOM 886 C CA . MET A 1 107 ? -13.699 7.342 28.810 1.00 57.62 107 MET A CA 1
ATOM 887 C C . MET A 1 107 ? -13.368 6.467 30.032 1.00 57.62 107 MET A C 1
ATOM 889 O O . MET A 1 107 ? -12.430 5.669 30.019 1.00 57.62 107 MET A O 1
ATOM 893 N N . LYS A 1 108 ? -14.168 6.591 31.104 1.00 57.78 108 LYS A N 1
ATOM 894 C CA . LYS A 1 108 ? -14.035 5.808 32.349 1.00 57.78 108 LYS A CA 1
ATOM 895 C C . LYS A 1 108 ? -15.030 4.643 32.370 1.00 57.78 108 LYS A C 1
ATOM 897 O O . LYS A 1 108 ? -16.229 4.864 32.219 1.00 57.78 108 LYS A O 1
ATOM 902 N N . PHE A 1 109 ? -14.551 3.425 32.638 1.00 60.94 109 PHE A N 1
ATOM 903 C CA . PHE A 1 109 ? -15.348 2.184 32.641 1.00 60.94 109 PHE A CA 1
ATOM 904 C C . PHE A 1 109 ? -15.391 1.494 34.020 1.00 60.94 109 PHE A C 1
ATOM 906 O O . PHE A 1 109 ? -15.529 0.279 34.121 1.00 60.94 109 PHE A O 1
ATOM 913 N N . GLY A 1 110 ? -15.294 2.267 35.106 1.00 62.91 110 GLY A N 1
ATOM 914 C CA . GLY A 1 110 ? -15.360 1.744 36.478 1.00 62.91 110 GLY A CA 1
ATOM 915 C C . GLY A 1 110 ? -14.057 1.086 36.949 1.00 62.91 110 GLY A C 1
ATOM 916 O O . GLY A 1 110 ? -12.974 1.482 36.528 1.00 62.91 110 GLY A O 1
ATOM 917 N N . ASN A 1 111 ? -14.144 0.100 37.845 1.00 56.06 111 ASN A N 1
ATOM 918 C CA . ASN A 1 111 ? -12.972 -0.494 38.513 1.00 56.06 111 ASN A CA 1
ATOM 919 C C . ASN A 1 111 ? -12.029 -1.263 37.567 1.00 56.06 111 ASN A C 1
ATOM 921 O O . ASN A 1 111 ? -10.859 -1.425 37.888 1.00 56.06 111 ASN A O 1
ATOM 925 N N . ASP A 1 112 ? -12.516 -1.670 36.392 1.00 55.94 112 ASP A N 1
ATOM 926 C CA . ASP A 1 112 ? -11.743 -2.380 35.363 1.00 55.94 112 ASP A CA 1
ATOM 927 C C . ASP A 1 112 ? -11.314 -1.460 34.205 1.00 55.94 112 ASP A C 1
ATOM 929 O O . ASP A 1 112 ? -10.974 -1.937 33.118 1.00 55.94 112 ASP A O 1
ATOM 933 N N . THR A 1 113 ? -11.338 -0.134 34.417 1.00 61.06 113 THR A N 1
ATOM 934 C CA . THR A 1 113 ? -10.978 0.869 33.395 1.00 61.06 113 THR A CA 1
ATOM 935 C C . THR A 1 113 ? -9.625 0.558 32.755 1.00 61.06 113 THR A C 1
ATOM 937 O O . THR A 1 113 ? -9.521 0.595 31.531 1.00 61.06 113 THR A O 1
ATOM 940 N N . ASP A 1 114 ? -8.633 0.143 33.542 1.00 56.03 114 ASP A N 1
ATOM 941 C CA . ASP A 1 114 ? -7.287 -0.163 33.046 1.00 56.03 114 ASP A CA 1
ATOM 942 C C . ASP A 1 114 ? -7.273 -1.384 32.107 1.00 56.03 114 ASP A C 1
ATOM 944 O O . ASP A 1 114 ? -6.661 -1.357 31.037 1.00 56.03 114 ASP A O 1
ATOM 948 N N . LEU A 1 115 ? -8.002 -2.453 32.450 1.00 56.59 115 LEU A N 1
ATOM 949 C CA . LEU A 1 115 ? -8.106 -3.661 31.621 1.00 56.59 115 LEU A CA 1
ATOM 950 C C . LEU A 1 115 ? -8.912 -3.400 30.336 1.00 56.59 115 LEU A C 1
ATOM 952 O O . LEU A 1 115 ? -8.585 -3.926 29.268 1.00 56.59 115 LEU A O 1
ATOM 956 N N . ALA A 1 116 ? -9.955 -2.574 30.424 1.00 54.88 116 ALA A N 1
ATOM 957 C CA . ALA A 1 116 ? -10.764 -2.155 29.283 1.00 54.88 116 ALA A CA 1
ATOM 958 C C . ALA A 1 116 ? -9.959 -1.280 28.308 1.00 54.88 116 ALA A C 1
ATOM 960 O O . ALA A 1 116 ? -9.979 -1.522 27.099 1.00 54.88 116 ALA A O 1
ATOM 961 N N . GLN A 1 117 ? -9.187 -0.323 28.833 1.00 56.97 117 GLN A N 1
ATOM 962 C CA . GLN A 1 117 ? -8.259 0.498 28.056 1.00 56.97 117 GLN A CA 1
ATOM 963 C C . GLN A 1 117 ? -7.188 -0.363 27.375 1.00 56.97 117 GLN A C 1
ATOM 965 O O . GLN A 1 117 ? -6.922 -0.164 26.191 1.00 56.97 117 GLN A O 1
ATOM 970 N N . GLN A 1 118 ? -6.645 -1.379 28.059 1.00 56.34 118 GLN A N 1
ATOM 971 C CA . GLN A 1 118 ? -5.681 -2.320 27.473 1.00 56.34 118 GLN A CA 1
ATOM 972 C C . GLN A 1 118 ? -6.271 -3.150 26.324 1.00 56.34 118 GLN A C 1
ATOM 974 O O . GLN A 1 118 ? -5.660 -3.238 25.259 1.00 56.34 118 GLN A O 1
ATOM 979 N N . ARG A 1 119 ? -7.461 -3.742 26.489 1.00 53.44 119 ARG A N 1
ATOM 980 C CA . ARG A 1 119 ? -8.116 -4.540 25.430 1.00 53.44 119 ARG A CA 1
ATOM 981 C C . ARG A 1 119 ? -8.513 -3.688 24.223 1.00 53.44 119 ARG A C 1
ATOM 983 O O . ARG A 1 119 ? -8.357 -4.128 23.084 1.00 53.44 119 ARG A O 1
ATOM 990 N N . ARG A 1 120 ? -8.961 -2.452 24.464 1.00 58.47 120 ARG A N 1
ATOM 991 C CA . ARG A 1 120 ? -9.230 -1.442 23.430 1.00 58.47 120 ARG A CA 1
ATOM 992 C C . ARG A 1 120 ? -7.954 -1.048 22.690 1.00 58.47 120 ARG A C 1
ATOM 994 O O . ARG A 1 120 ? -7.950 -1.071 21.465 1.00 58.47 120 ARG A O 1
ATOM 1001 N N . GLN A 1 121 ? -6.875 -0.734 23.410 1.00 51.78 121 GLN A N 1
ATOM 1002 C CA . GLN A 1 121 ? -5.583 -0.417 22.802 1.00 51.78 121 GLN A CA 1
ATOM 1003 C C . GLN A 1 121 ? -5.075 -1.593 21.967 1.00 51.78 121 GLN A C 1
ATOM 1005 O O . GLN A 1 121 ? -4.538 -1.374 20.898 1.00 51.78 121 GLN A O 1
ATOM 1010 N N . GLN A 1 122 ? -5.296 -2.842 22.384 1.00 51.16 122 GLN A N 1
ATOM 1011 C CA . GLN A 1 122 ? -4.958 -4.020 21.578 1.00 51.16 122 GLN A CA 1
ATOM 1012 C C . GLN A 1 122 ? -5.814 -4.139 20.306 1.00 51.16 122 GLN A C 1
ATOM 1014 O O . GLN A 1 122 ? -5.264 -4.422 19.247 1.00 51.16 122 GLN A O 1
ATOM 1019 N N . ALA A 1 123 ? -7.124 -3.885 20.371 1.00 49.53 123 ALA A N 1
ATOM 1020 C CA . ALA A 1 123 ? -8.006 -3.899 19.200 1.00 49.53 123 ALA A CA 1
ATOM 1021 C C . ALA A 1 123 ? -7.665 -2.778 18.200 1.00 49.53 123 ALA A C 1
ATOM 1023 O O . ALA A 1 123 ? -7.568 -3.021 16.996 1.00 49.53 123 ALA A O 1
ATOM 1024 N N . LEU A 1 124 ? -7.406 -1.569 18.712 1.00 51.38 124 LEU A N 1
ATOM 1025 C CA . LEU A 1 124 ? -6.922 -0.436 17.929 1.00 51.38 124 LEU A CA 1
ATOM 1026 C C . LEU A 1 124 ? -5.529 -0.706 17.376 1.00 51.38 124 LEU A C 1
ATOM 1028 O O . LEU A 1 124 ? -5.353 -0.532 16.190 1.00 51.38 124 LEU A O 1
ATOM 1032 N N . ASN A 1 125 ? -4.586 -1.246 18.148 1.00 48.38 125 ASN A N 1
ATOM 1033 C CA . ASN A 1 125 ? -3.256 -1.636 17.664 1.00 48.38 125 ASN A CA 1
ATOM 1034 C C . ASN A 1 125 ? -3.304 -2.740 16.601 1.00 48.38 125 ASN A C 1
ATOM 1036 O O . ASN A 1 125 ? -2.366 -2.871 15.827 1.00 48.38 125 ASN A O 1
ATOM 1040 N N . VAL A 1 126 ? -4.354 -3.562 16.554 1.00 44.28 126 VAL A N 1
ATOM 1041 C CA . VAL A 1 126 ? -4.546 -4.565 15.499 1.00 44.28 126 VAL A CA 1
ATOM 1042 C C . VAL A 1 126 ? -5.105 -3.918 14.228 1.00 44.28 126 VAL A C 1
ATOM 1044 O O . VAL A 1 126 ? -4.646 -4.253 13.142 1.00 44.28 126 VAL A O 1
ATOM 1047 N N . LEU A 1 127 ? -6.005 -2.934 14.333 1.00 45.97 127 LEU A N 1
ATOM 1048 C CA . LEU A 1 127 ? -6.492 -2.143 13.189 1.00 45.97 127 LEU A CA 1
ATOM 1049 C C . LEU A 1 127 ? -5.517 -1.100 12.678 1.00 45.97 127 LEU A C 1
ATOM 1051 O O . LEU A 1 127 ? -5.317 -0.982 11.474 1.00 45.97 127 LEU A O 1
ATOM 1055 N N . GLU A 1 128 ? -4.883 -0.372 13.579 1.00 44.06 128 GLU A N 1
ATOM 1056 C CA . GLU A 1 128 ? -3.674 0.392 13.339 1.00 44.06 128 GLU A CA 1
ATOM 1057 C C . GLU A 1 128 ? -2.544 -0.532 12.912 1.00 44.06 128 GLU A C 1
ATOM 1059 O O . GLU A 1 128 ? -1.748 -0.089 12.121 1.00 44.06 128 GLU A O 1
ATOM 1064 N N . GLY A 1 129 ? -2.515 -1.808 13.304 1.00 40.12 129 GLY A N 1
ATOM 1065 C CA . GLY A 1 129 ? -1.581 -2.842 12.827 1.00 40.12 129 GLY A CA 1
ATOM 1066 C C . GLY A 1 129 ? -1.860 -3.347 11.402 1.00 40.12 129 GLY A C 1
ATOM 1067 O O . GLY A 1 129 ? -1.005 -3.969 10.774 1.00 40.12 129 GLY A O 1
ATOM 1068 N N . LEU A 1 130 ? -3.061 -3.076 10.882 1.00 40.81 130 LEU A N 1
ATOM 1069 C CA . LEU A 1 130 ? -3.475 -3.294 9.485 1.00 40.81 130 LEU A CA 1
ATOM 1070 C C . LEU A 1 130 ? -3.466 -1.990 8.676 1.00 40.81 130 LEU A C 1
ATOM 1072 O O . LEU A 1 130 ? -3.472 -1.996 7.437 1.00 40.81 130 LEU A O 1
ATOM 1076 N N . ARG A 1 131 ? -3.452 -0.849 9.375 1.00 41.97 131 ARG A N 1
ATOM 1077 C CA . ARG A 1 131 ? -3.334 0.499 8.813 1.00 41.97 131 ARG A CA 1
ATOM 1078 C C . ARG A 1 131 ? -1.910 1.081 8.936 1.00 41.97 131 ARG A C 1
ATOM 1080 O O . ARG A 1 131 ? -1.636 2.047 8.235 1.00 41.97 131 ARG A O 1
ATOM 1087 N N . LYS A 1 132 ? -1.007 0.463 9.705 1.00 40.00 132 LYS A N 1
ATOM 1088 C CA . LYS A 1 132 ? 0.415 0.765 9.983 1.00 40.00 132 LYS A CA 1
ATOM 1089 C C . LYS A 1 132 ? 1.128 -0.455 10.627 1.00 40.00 132 LYS A C 1
ATOM 1091 O O . LYS A 1 132 ? 0.468 -1.399 11.033 1.00 40.00 132 LYS A O 1
ATOM 1096 N N . PRO A 1 133 ? 2.472 -0.502 10.665 1.00 35.31 133 PRO A N 1
ATOM 1097 C CA . PRO A 1 133 ? 3.231 -1.743 10.869 1.00 35.31 133 PRO A CA 1
ATOM 1098 C C . PRO A 1 133 ? 3.283 -2.262 12.325 1.00 35.31 133 PRO A C 1
ATOM 1100 O O . PRO A 1 133 ? 3.236 -1.491 13.277 1.00 35.31 133 PRO A O 1
ATOM 1103 N N . GLN A 1 134 ? 3.438 -3.585 12.457 1.00 38.62 134 GLN A N 1
ATOM 1104 C CA . GLN A 1 134 ? 3.532 -4.430 13.671 1.00 38.62 134 GLN A CA 1
ATOM 1105 C C . GLN A 1 134 ? 4.890 -4.313 14.453 1.00 38.62 134 GLN A C 1
ATOM 1107 O O . GLN A 1 134 ? 5.773 -3.601 13.988 1.00 38.62 134 GLN A O 1
ATOM 1112 N N . PRO A 1 135 ? 5.072 -4.939 15.651 1.00 39.81 135 PRO A N 1
ATOM 1113 C CA . PRO A 1 135 ? 5.725 -4.367 16.852 1.00 39.81 135 PRO A CA 1
ATOM 1114 C C . PRO A 1 135 ? 7.272 -4.334 16.922 1.00 39.81 135 PRO A C 1
ATOM 1116 O O . PRO A 1 135 ? 7.985 -5.135 16.323 1.00 39.81 135 PRO A O 1
ATOM 1119 N N . GLY A 1 136 ? 7.771 -3.429 17.779 1.00 42.06 136 GLY A N 1
ATOM 1120 C CA . GLY A 1 136 ? 9.123 -2.842 17.820 1.00 42.06 136 GLY A CA 1
ATOM 1121 C C . GLY A 1 136 ? 10.342 -3.680 18.230 1.00 42.06 136 GLY A C 1
ATOM 1122 O O . GLY A 1 136 ? 11.386 -3.087 18.468 1.00 42.06 136 GLY A O 1
ATOM 1123 N N . ASN A 1 137 ? 10.265 -5.012 18.273 1.00 48.72 137 ASN A N 1
ATOM 1124 C CA . ASN A 1 137 ? 11.460 -5.866 18.443 1.00 48.72 137 ASN A CA 1
ATOM 1125 C C . ASN A 1 137 ? 11.780 -6.721 17.212 1.00 48.72 137 ASN A C 1
ATOM 1127 O O . ASN A 1 137 ? 12.777 -7.442 17.192 1.00 48.72 137 ASN A O 1
ATOM 1131 N N . VAL A 1 138 ? 10.959 -6.628 16.169 1.00 51.34 138 VAL A N 1
ATOM 1132 C CA . VAL A 1 138 ? 11.224 -7.241 14.873 1.00 51.34 138 VAL A CA 1
ATOM 1133 C C . VAL A 1 138 ? 11.034 -6.156 13.827 1.00 51.34 138 VAL A C 1
ATOM 1135 O O . VAL A 1 138 ? 10.087 -5.384 13.912 1.00 51.34 138 VAL A O 1
ATOM 1138 N N . ASP A 1 139 ? 11.953 -6.056 12.867 1.00 62.34 139 ASP A N 1
ATOM 1139 C CA . ASP A 1 139 ? 11.842 -5.063 11.799 1.00 62.34 139 ASP A CA 1
ATOM 1140 C C . ASP A 1 139 ? 10.479 -5.224 11.097 1.00 62.34 139 ASP A C 1
ATOM 1142 O O . ASP A 1 139 ? 10.268 -6.256 10.454 1.00 62.34 139 ASP A O 1
ATOM 1146 N N . PRO A 1 140 ? 9.554 -4.247 11.189 1.00 56.06 140 PRO A N 1
ATOM 1147 C CA . PRO A 1 140 ? 8.186 -4.410 10.694 1.00 56.06 140 PRO A CA 1
ATOM 1148 C C . PRO A 1 140 ? 8.126 -4.682 9.187 1.00 56.06 140 PRO A C 1
ATOM 1150 O O . PRO A 1 140 ? 7.184 -5.296 8.688 1.00 56.06 140 PRO A O 1
ATOM 1153 N N . ALA A 1 141 ? 9.170 -4.277 8.461 1.00 61.47 141 ALA A N 1
ATOM 1154 C CA . ALA A 1 141 ? 9.322 -4.559 7.043 1.00 61.47 141 ALA A CA 1
ATOM 1155 C C . ALA A 1 141 ? 9.455 -6.064 6.733 1.00 61.47 141 ALA A C 1
ATOM 1157 O O . ALA A 1 141 ? 9.222 -6.460 5.599 1.00 61.47 141 ALA A O 1
ATOM 1158 N N . ALA A 1 142 ? 9.815 -6.908 7.708 1.00 60.94 142 ALA A N 1
ATOM 1159 C CA . ALA A 1 142 ? 9.905 -8.361 7.531 1.00 60.94 142 ALA A CA 1
ATOM 1160 C C . ALA A 1 142 ? 8.528 -9.031 7.379 1.00 60.94 142 ALA A C 1
ATOM 1162 O O . ALA A 1 142 ? 8.433 -10.125 6.827 1.00 60.94 142 ALA A O 1
ATOM 1163 N N . PHE A 1 143 ? 7.463 -8.371 7.842 1.00 59.00 143 PHE A N 1
ATOM 1164 C CA . PHE A 1 143 ? 6.089 -8.871 7.753 1.00 59.00 143 PHE A CA 1
ATOM 1165 C C . PHE A 1 143 ? 5.230 -8.100 6.746 1.00 59.00 143 PHE A C 1
ATOM 1167 O O . PHE A 1 143 ? 4.112 -8.525 6.462 1.00 59.00 143 PHE A O 1
ATOM 1174 N N . TYR A 1 144 ? 5.730 -6.978 6.220 1.00 69.44 144 TYR A N 1
ATOM 1175 C CA . TYR A 1 144 ? 5.024 -6.175 5.227 1.00 69.44 144 TYR A CA 1
ATOM 1176 C C . TYR A 1 144 ? 4.984 -6.902 3.883 1.00 69.44 144 TYR A C 1
ATOM 1178 O O . TYR A 1 144 ? 6.028 -7.207 3.308 1.00 69.44 144 TYR A O 1
ATOM 1186 N N . ASP A 1 145 ? 3.775 -7.146 3.383 1.00 74.88 145 ASP A N 1
ATOM 1187 C CA . ASP A 1 145 ? 3.541 -7.756 2.079 1.00 74.88 145 ASP A CA 1
ATOM 1188 C C . ASP A 1 145 ? 3.185 -6.685 1.046 1.00 74.88 145 ASP A C 1
ATOM 1190 O O . ASP A 1 145 ? 2.055 -6.188 0.979 1.00 74.88 145 ASP A O 1
ATOM 1194 N N . ALA A 1 146 ? 4.186 -6.281 0.260 1.00 79.00 146 ALA A N 1
ATOM 1195 C CA . ALA A 1 146 ? 4.031 -5.207 -0.716 1.00 79.00 146 ALA A CA 1
ATOM 1196 C C . ALA A 1 146 ? 3.053 -5.595 -1.837 1.00 79.00 146 ALA A C 1
ATOM 1198 O O . ALA A 1 146 ? 2.317 -4.741 -2.350 1.00 79.00 146 ALA A O 1
ATOM 1199 N N . ALA A 1 147 ? 3.035 -6.872 -2.227 1.00 82.19 147 ALA A N 1
ATOM 1200 C CA . ALA A 1 147 ? 2.169 -7.386 -3.279 1.00 82.19 147 ALA A CA 1
ATOM 1201 C C . ALA A 1 147 ? 0.707 -7.417 -2.818 1.00 82.19 147 ALA A C 1
ATOM 1203 O O . ALA A 1 147 ? -0.160 -6.829 -3.474 1.00 82.19 147 ALA A O 1
ATOM 1204 N N . GLU A 1 148 ? 0.443 -8.023 -1.657 1.00 75.38 148 GLU A N 1
ATOM 1205 C CA . GLU A 1 148 ? -0.886 -8.075 -1.041 1.00 75.38 148 GLU A CA 1
ATOM 1206 C C . GLU A 1 148 ? -1.447 -6.661 -0.844 1.00 75.38 148 GLU A C 1
ATOM 1208 O O . GLU A 1 148 ? -2.577 -6.361 -1.245 1.00 75.38 148 GLU A O 1
ATOM 1213 N N . ARG A 1 149 ? -0.620 -5.742 -0.330 1.00 72.00 149 ARG A N 1
ATOM 1214 C CA . ARG A 1 149 ? -1.024 -4.358 -0.072 1.00 72.00 149 ARG A CA 1
ATOM 1215 C C . ARG A 1 149 ? -1.404 -3.596 -1.339 1.00 72.00 149 ARG A C 1
ATOM 1217 O O . ARG A 1 149 ? -2.370 -2.827 -1.325 1.00 72.00 149 ARG A O 1
ATOM 1224 N N . ARG A 1 150 ? -0.680 -3.793 -2.444 1.00 77.25 150 ARG A N 1
ATOM 1225 C CA . ARG A 1 150 ? -1.056 -3.202 -3.737 1.00 77.25 150 ARG A CA 1
ATOM 1226 C C . ARG A 1 150 ? -2.314 -3.824 -4.313 1.00 77.25 150 ARG A C 1
ATOM 1228 O O . ARG A 1 150 ? -3.150 -3.072 -4.808 1.00 77.25 150 ARG A O 1
ATOM 1235 N N . ASN A 1 151 ? -2.461 -5.146 -4.252 1.00 74.25 151 ASN A N 1
ATOM 1236 C CA . ASN A 1 151 ? -3.643 -5.838 -4.768 1.00 74.25 151 ASN A CA 1
ATOM 1237 C C . ASN A 1 151 ? -4.910 -5.371 -4.050 1.00 74.25 151 ASN A C 1
ATOM 1239 O O . ASN A 1 151 ? -5.873 -4.987 -4.712 1.00 74.25 151 ASN A O 1
ATOM 1243 N N . PHE A 1 152 ? -4.857 -5.260 -2.719 1.00 67.31 152 PHE A N 1
ATOM 1244 C CA . PHE A 1 152 ? -5.937 -4.682 -1.921 1.00 67.31 152 PHE A CA 1
ATOM 1245 C C . PHE A 1 152 ? -6.337 -3.276 -2.392 1.00 67.31 152 PHE A C 1
ATOM 1247 O O . PHE A 1 152 ? -7.509 -2.913 -2.339 1.00 67.31 152 PHE A O 1
ATOM 1254 N N . ARG A 1 153 ? -5.384 -2.461 -2.858 1.00 63.34 153 ARG A N 1
ATOM 1255 C CA . ARG A 1 153 ? -5.657 -1.086 -3.306 1.00 63.34 153 ARG A CA 1
ATOM 1256 C C . ARG A 1 153 ? -6.026 -0.982 -4.786 1.00 63.34 153 ARG A C 1
ATOM 1258 O O . ARG A 1 153 ? -6.663 -0.007 -5.174 1.00 63.34 153 ARG A O 1
ATOM 1265 N N . LYS A 1 154 ? -5.651 -1.966 -5.611 1.00 64.25 154 LYS A N 1
ATOM 1266 C CA . LYS A 1 154 ? -5.879 -1.970 -7.066 1.00 64.25 154 LYS A CA 1
ATOM 1267 C C . LYS A 1 154 ? -7.364 -1.829 -7.413 1.00 64.25 154 LYS A C 1
ATOM 1269 O O . LYS A 1 154 ? -7.690 -1.081 -8.329 1.00 64.25 154 LYS A O 1
ATOM 1274 N N . GLN A 1 155 ? -8.242 -2.445 -6.619 1.00 55.47 155 GLN A N 1
ATOM 1275 C CA . GLN A 1 155 ? -9.701 -2.374 -6.780 1.00 55.47 155 GLN A CA 1
ATOM 1276 C C . GLN A 1 155 ? -10.287 -0.951 -6.729 1.00 55.47 155 GLN A C 1
ATOM 1278 O O . GLN A 1 155 ? -11.399 -0.738 -7.193 1.00 55.47 155 GLN A O 1
ATOM 1283 N N . PHE A 1 156 ? -9.555 0.033 -6.195 1.00 52.97 156 PHE A N 1
ATOM 1284 C CA . PHE A 1 156 ? -10.034 1.414 -6.083 1.00 52.97 156 PHE A CA 1
ATOM 1285 C C . PHE A 1 156 ? -9.554 2.335 -7.216 1.00 52.97 156 PHE A C 1
ATOM 1287 O O . PHE A 1 156 ? -9.857 3.524 -7.174 1.00 52.97 156 PHE A O 1
ATOM 1294 N N . ILE A 1 157 ? -8.748 1.835 -8.166 1.00 56.47 157 ILE A N 1
ATOM 1295 C CA . ILE A 1 157 ? -7.928 2.701 -9.036 1.00 56.47 157 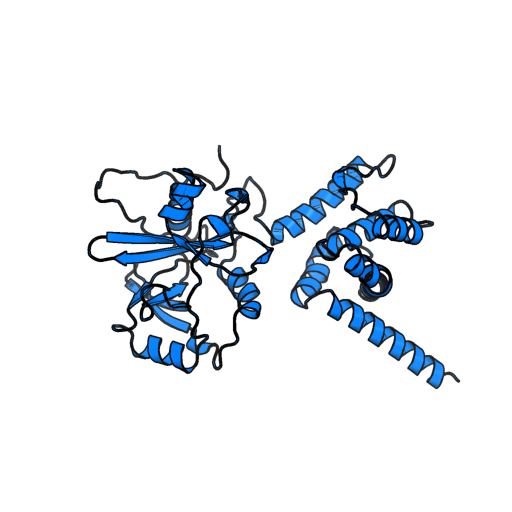ILE A CA 1
ATOM 1296 C C . ILE A 1 157 ? -8.145 2.434 -10.541 1.00 56.47 157 ILE A C 1
ATOM 1298 O O . ILE A 1 157 ? -8.015 3.377 -11.311 1.00 56.47 157 ILE A O 1
ATOM 1302 N N . ALA A 1 158 ? -8.503 1.214 -10.972 1.00 52.25 158 ALA A N 1
ATOM 1303 C CA . ALA A 1 158 ? -9.039 0.884 -12.312 1.00 52.25 158 ALA A CA 1
ATOM 1304 C C . ALA A 1 158 ? -9.210 -0.641 -12.467 1.00 52.25 158 ALA A C 1
ATOM 1306 O O . ALA A 1 158 ? -8.564 -1.414 -11.754 1.00 52.25 158 ALA A O 1
ATOM 1307 N N . THR A 1 159 ? -10.007 -1.068 -13.449 1.00 60.91 159 THR A N 1
ATOM 1308 C CA . THR A 1 159 ? -10.168 -2.477 -13.842 1.00 60.91 159 THR A CA 1
ATOM 1309 C C . THR A 1 159 ? -9.561 -2.673 -15.233 1.00 60.91 159 THR A C 1
ATOM 1311 O O . THR A 1 159 ? -10.017 -2.047 -16.185 1.00 60.91 159 THR A O 1
ATOM 1314 N N . ALA A 1 160 ? -8.511 -3.490 -15.346 1.00 72.00 160 ALA A N 1
ATOM 1315 C CA . ALA A 1 160 ? -7.947 -3.884 -16.641 1.00 72.00 160 ALA A CA 1
ATOM 1316 C C . ALA A 1 160 ? -8.947 -4.755 -17.420 1.00 72.00 160 ALA A C 1
ATOM 1318 O O . ALA A 1 160 ? -9.698 -5.511 -16.799 1.00 72.00 160 ALA A O 1
ATOM 1319 N N . GLU A 1 161 ? -8.918 -4.689 -18.754 1.00 77.75 161 GLU A N 1
ATOM 1320 C CA . GLU A 1 161 ? -9.671 -5.616 -19.614 1.00 77.75 161 GLU A CA 1
ATOM 1321 C C . GLU A 1 161 ? -9.117 -7.043 -19.479 1.00 77.75 161 GLU A C 1
ATOM 1323 O O . GLU A 1 161 ? -9.874 -7.998 -19.317 1.00 77.75 161 GLU A O 1
ATOM 1328 N N . ASP A 1 162 ? -7.788 -7.168 -19.448 1.00 83.81 162 ASP A N 1
ATOM 1329 C CA . ASP A 1 162 ? -7.064 -8.407 -19.184 1.00 83.81 162 ASP A CA 1
ATOM 1330 C C . ASP A 1 162 ? -6.030 -8.201 -18.057 1.00 83.81 162 ASP A C 1
ATOM 1332 O O . ASP A 1 162 ? -4.966 -7.610 -18.271 1.00 83.81 162 ASP A O 1
ATOM 1336 N N . PRO A 1 163 ? -6.279 -8.717 -16.838 1.00 81.94 163 PRO A N 1
ATOM 1337 C CA . PRO A 1 163 ? -5.320 -8.653 -15.737 1.00 81.94 163 PRO A CA 1
ATOM 1338 C C . PRO A 1 163 ? -3.963 -9.313 -16.027 1.00 81.94 163 PRO A C 1
ATOM 1340 O O . PRO A 1 163 ? -2.986 -8.989 -15.345 1.00 81.94 163 PRO A O 1
ATOM 1343 N N . ALA A 1 164 ? -3.875 -10.235 -16.993 1.00 88.62 164 ALA A N 1
ATOM 1344 C CA . ALA A 1 164 ? -2.611 -10.845 -17.397 1.00 88.62 164 ALA A CA 1
ATOM 1345 C C . ALA A 1 164 ? -1.714 -9.861 -18.162 1.00 88.62 164 ALA A C 1
ATOM 1347 O O . ALA A 1 164 ? -0.493 -9.978 -18.089 1.00 88.62 164 ALA A O 1
ATOM 1348 N N . ALA A 1 165 ? -2.289 -8.844 -18.815 1.00 91.19 165 ALA A N 1
ATOM 1349 C CA . ALA A 1 165 ? -1.534 -7.805 -19.514 1.00 91.19 165 ALA A CA 1
ATOM 1350 C C . ALA A 1 165 ? -0.793 -6.837 -18.571 1.00 91.19 165 ALA A C 1
ATOM 1352 O O . ALA A 1 165 ? 0.103 -6.114 -19.003 1.00 91.19 165 ALA A O 1
ATOM 1353 N N . ASP A 1 166 ? -1.106 -6.863 -17.271 1.00 91.06 166 ASP A N 1
ATOM 1354 C CA . ASP A 1 166 ? -0.323 -6.185 -16.230 1.00 91.06 166 ASP A CA 1
ATOM 1355 C C . ASP A 1 166 ? 0.889 -7.006 -15.765 1.00 91.06 166 ASP A C 1
ATOM 1357 O O . ASP A 1 166 ? 1.613 -6.573 -14.868 1.00 91.06 166 ASP A O 1
ATOM 1361 N N . ARG A 1 167 ? 1.115 -8.200 -16.320 1.00 93.94 167 ARG A N 1
ATOM 1362 C CA . ARG A 1 167 ? 2.259 -9.055 -15.992 1.00 93.94 167 ARG A CA 1
ATOM 1363 C C . ARG A 1 167 ? 3.191 -9.168 -17.185 1.00 93.94 167 ARG A C 1
ATOM 1365 O O . ARG A 1 167 ? 2.760 -9.218 -18.334 1.00 93.94 167 ARG A O 1
ATOM 1372 N N . CYS A 1 168 ? 4.484 -9.228 -16.912 1.00 95.06 168 CYS A N 1
ATOM 1373 C CA . CYS A 1 168 ? 5.499 -9.433 -17.933 1.00 95.06 168 CYS A CA 1
ATOM 1374 C C . CYS A 1 168 ? 6.716 -10.156 -17.359 1.00 95.06 168 CYS A C 1
ATOM 1376 O O . CYS A 1 168 ? 6.846 -10.319 -16.148 1.00 95.06 168 CYS A O 1
ATOM 1378 N N . VAL A 1 169 ? 7.614 -10.584 -18.242 1.00 95.62 169 VAL A N 1
ATOM 1379 C CA . VAL A 1 169 ? 8.936 -11.081 -17.861 1.00 95.62 169 VAL A CA 1
ATOM 1380 C C . VAL A 1 169 ? 9.958 -10.046 -18.298 1.00 95.62 169 VAL A C 1
ATOM 1382 O O . VAL A 1 169 ? 9.973 -9.626 -19.456 1.00 95.62 169 VAL A O 1
ATOM 1385 N N . ILE A 1 170 ? 10.797 -9.620 -17.362 1.00 92.19 170 ILE A N 1
ATOM 1386 C CA . ILE A 1 170 ? 11.916 -8.707 -17.612 1.00 92.19 170 ILE A CA 1
ATOM 1387 C C . ILE A 1 170 ? 13.193 -9.333 -17.066 1.00 92.19 170 ILE A C 1
ATOM 1389 O O . ILE A 1 170 ? 13.132 -10.241 -16.245 1.00 92.19 170 ILE A O 1
ATOM 1393 N N . ASN A 1 171 ? 14.354 -8.833 -17.476 1.00 86.69 171 ASN A N 1
ATOM 1394 C CA . ASN A 1 171 ? 15.593 -9.201 -16.800 1.00 86.69 171 ASN A CA 1
ATOM 1395 C C . ASN A 1 171 ? 15.741 -8.362 -15.534 1.00 86.69 171 ASN A C 1
ATOM 1397 O O . ASN A 1 171 ? 15.625 -7.133 -15.578 1.00 86.69 171 ASN A O 1
ATOM 1401 N N . ASP A 1 172 ? 16.036 -9.018 -14.419 1.00 85.12 172 ASP A N 1
ATOM 1402 C CA . ASP A 1 172 ? 16.350 -8.349 -13.169 1.00 85.12 172 ASP A CA 1
ATOM 1403 C C . ASP A 1 172 ? 17.537 -7.390 -13.374 1.00 85.12 172 ASP A C 1
ATOM 1405 O O . ASP A 1 172 ? 18.592 -7.801 -13.874 1.00 85.12 172 ASP A O 1
ATOM 1409 N N . PRO A 1 173 ? 17.416 -6.106 -13.003 1.00 79.94 173 PRO A N 1
ATOM 1410 C CA . PRO A 1 173 ? 18.494 -5.144 -13.196 1.00 79.94 173 PRO A CA 1
ATOM 1411 C C . PRO A 1 173 ? 19.775 -5.482 -12.422 1.00 79.94 173 PRO A C 1
ATOM 1413 O O . PRO A 1 173 ? 20.836 -5.002 -12.826 1.00 79.94 173 PRO A O 1
ATOM 1416 N N . GLU A 1 174 ? 19.710 -6.282 -11.358 1.00 80.31 174 GLU A N 1
ATOM 1417 C CA . GLU A 1 174 ? 20.846 -6.576 -10.479 1.00 80.31 174 GLU A CA 1
ATOM 1418 C C . GLU A 1 174 ? 21.473 -7.936 -10.777 1.00 80.31 174 GLU A C 1
ATOM 1420 O O . GLU A 1 174 ? 22.681 -7.998 -10.996 1.00 80.31 174 GLU A O 1
ATOM 1425 N N . ILE A 1 175 ? 20.670 -9.001 -10.871 1.00 82.69 175 ILE A N 1
ATOM 1426 C CA . ILE A 1 175 ? 21.183 -10.364 -11.125 1.00 82.69 175 ILE A CA 1
ATOM 1427 C C . ILE A 1 175 ? 21.159 -10.772 -12.605 1.00 82.69 175 ILE A C 1
ATOM 1429 O O . ILE A 1 175 ? 21.763 -11.773 -12.966 1.00 82.69 175 ILE A O 1
ATOM 1433 N N . LYS A 1 176 ? 20.518 -9.980 -13.478 1.00 82.69 176 LYS A N 1
ATOM 1434 C CA . LYS A 1 176 ? 20.426 -10.193 -14.940 1.00 82.69 176 LYS A CA 1
ATOM 1435 C C . LYS A 1 176 ? 19.682 -11.455 -15.388 1.00 82.69 176 LYS A C 1
ATOM 1437 O O . LYS A 1 176 ? 19.687 -11.757 -16.579 1.00 82.69 176 LYS A O 1
ATOM 1442 N N . GLU A 1 177 ? 19.004 -12.140 -14.477 1.00 90.75 177 GLU A N 1
ATOM 1443 C CA . GLU A 1 177 ? 18.165 -13.298 -14.782 1.00 90.75 177 GLU A CA 1
ATOM 1444 C C . GLU A 1 177 ? 16.720 -12.877 -15.107 1.00 90.75 177 GLU A C 1
ATOM 1446 O O . GLU A 1 177 ? 16.260 -11.840 -14.613 1.00 90.75 177 GLU A O 1
ATOM 1451 N N . PRO A 1 178 ? 15.988 -13.649 -15.931 1.00 94.94 178 PRO A N 1
ATOM 1452 C CA . PRO A 1 178 ? 14.571 -13.411 -16.170 1.00 94.94 178 PRO A CA 1
ATOM 1453 C C . PRO A 1 178 ? 13.760 -13.508 -14.875 1.00 94.94 178 PRO A C 1
ATOM 1455 O O . PRO A 1 178 ? 13.896 -14.464 -14.114 1.00 94.94 178 PRO A O 1
ATOM 1458 N N . VAL A 1 179 ? 12.879 -12.539 -14.650 1.00 94.56 179 VAL A N 1
ATOM 1459 C CA . VAL A 1 179 ? 12.003 -12.472 -13.481 1.00 94.56 179 VAL A CA 1
ATOM 1460 C C . VAL A 1 179 ? 10.598 -12.055 -13.898 1.00 94.56 179 VAL A C 1
ATOM 1462 O O . VAL A 1 179 ? 10.413 -11.175 -14.745 1.00 94.56 179 VAL A O 1
ATOM 1465 N N . GLU A 1 180 ? 9.593 -12.693 -13.298 1.00 95.94 180 GLU A N 1
ATOM 1466 C CA . GLU A 1 180 ? 8.208 -12.256 -13.438 1.00 95.94 180 GLU A CA 1
ATOM 1467 C C . GLU A 1 180 ? 8.004 -10.924 -12.720 1.00 95.94 180 GLU A C 1
ATOM 1469 O O . GLU A 1 180 ? 8.385 -10.737 -11.562 1.00 95.94 180 GLU A O 1
ATOM 1474 N N . ALA A 1 181 ? 7.374 -9.994 -13.422 1.00 95.31 181 ALA A N 1
ATOM 1475 C CA . ALA A 1 181 ? 7.148 -8.650 -12.954 1.00 95.31 181 ALA A CA 1
ATOM 1476 C C . ALA A 1 181 ? 5.683 -8.255 -13.110 1.00 95.31 181 ALA A C 1
ATOM 1478 O O . ALA A 1 181 ? 5.007 -8.620 -14.074 1.00 95.31 181 ALA A O 1
ATOM 1479 N N . THR A 1 182 ? 5.199 -7.457 -12.162 1.00 94.56 182 THR A N 1
ATOM 1480 C CA . THR A 1 182 ? 3.886 -6.813 -12.257 1.00 94.56 182 THR A CA 1
ATOM 1481 C C . THR A 1 182 ? 4.068 -5.352 -12.635 1.00 94.56 182 THR A C 1
ATOM 1483 O O . THR A 1 182 ? 4.672 -4.583 -11.888 1.00 94.56 182 THR A O 1
ATOM 1486 N N . ILE A 1 183 ? 3.520 -4.935 -13.769 1.00 93.88 183 ILE A N 1
ATOM 1487 C CA . ILE A 1 183 ? 3.515 -3.544 -14.207 1.00 93.88 183 ILE A CA 1
ATOM 1488 C C . ILE A 1 183 ? 2.593 -2.758 -13.278 1.00 93.88 183 ILE A C 1
ATOM 1490 O O . ILE A 1 183 ? 1.378 -2.951 -13.243 1.00 93.88 183 ILE A O 1
ATOM 1494 N N . ILE A 1 184 ? 3.173 -1.846 -12.503 1.00 90.94 184 ILE A N 1
ATOM 1495 C CA . ILE A 1 184 ? 2.403 -1.020 -11.575 1.00 90.94 184 ILE A CA 1
ATOM 1496 C C . ILE A 1 184 ? 1.903 0.274 -12.211 1.00 90.94 184 ILE A C 1
ATOM 1498 O O . ILE A 1 184 ? 1.039 0.920 -11.622 1.00 90.94 184 ILE A O 1
ATOM 1502 N N . GLY A 1 185 ? 2.420 0.665 -13.374 1.00 91.69 185 GLY A N 1
ATOM 1503 C CA . GLY A 1 185 ? 1.981 1.849 -14.106 1.00 91.69 185 GLY A CA 1
ATOM 1504 C C . GLY A 1 185 ? 3.078 2.473 -14.961 1.00 91.69 185 GLY A C 1
ATOM 1505 O O . GLY A 1 185 ? 4.262 2.164 -14.825 1.00 91.69 185 GLY A O 1
ATOM 1506 N N . ARG A 1 186 ? 2.679 3.407 -15.820 1.00 92.00 186 ARG A N 1
ATOM 1507 C CA . ARG A 1 186 ? 3.573 4.279 -16.580 1.00 92.00 186 ARG A CA 1
ATOM 1508 C C . ARG A 1 186 ? 4.202 5.331 -15.677 1.00 92.00 186 ARG A C 1
ATOM 1510 O O . ARG A 1 186 ? 3.559 5.878 -14.774 1.00 92.00 186 ARG A O 1
ATOM 1517 N N . HIS A 1 187 ? 5.439 5.694 -15.991 1.00 90.69 187 HIS A N 1
ATOM 1518 C CA . HIS A 1 187 ? 6.107 6.814 -15.348 1.00 90.69 187 HIS A CA 1
ATOM 1519 C C . HIS A 1 187 ? 5.489 8.160 -15.799 1.00 90.69 187 HIS A C 1
ATOM 1521 O O . HIS A 1 187 ? 5.396 8.427 -17.002 1.00 90.69 187 HIS A O 1
ATOM 1527 N N . PRO A 1 188 ? 5.138 9.080 -14.878 1.00 88.38 188 PRO A N 1
ATOM 1528 C CA . PRO A 1 188 ? 4.350 10.278 -15.202 1.00 88.38 188 PRO A CA 1
ATOM 1529 C C . PRO A 1 188 ? 5.038 11.276 -16.135 1.00 88.38 188 PRO A C 1
ATOM 1531 O O . PRO A 1 188 ? 4.374 11.960 -16.912 1.00 88.38 188 PRO A O 1
ATOM 1534 N N . HIS A 1 189 ? 6.370 11.340 -16.111 1.00 84.75 189 HIS A N 1
ATOM 1535 C CA . HIS A 1 189 ? 7.142 12.226 -16.994 1.00 84.75 189 HIS A CA 1
ATOM 1536 C C . HIS A 1 189 ? 7.710 11.518 -18.231 1.00 84.75 189 HIS A C 1
ATOM 1538 O O . HIS A 1 189 ? 8.215 12.164 -19.145 1.00 84.75 189 HIS A O 1
ATOM 1544 N N . ARG A 1 190 ? 7.668 10.184 -18.258 1.00 85.56 190 ARG A N 1
ATOM 1545 C CA . ARG A 1 190 ? 8.228 9.345 -19.323 1.00 85.56 190 ARG A CA 1
ATOM 1546 C C . ARG A 1 190 ? 7.176 8.293 -19.647 1.00 85.56 190 ARG A C 1
ATOM 1548 O O . ARG A 1 190 ? 7.303 7.154 -19.242 1.00 85.56 190 ARG A O 1
ATOM 1555 N N . ARG A 1 191 ? 6.099 8.686 -20.328 1.00 79.69 191 ARG A N 1
ATOM 1556 C CA . ARG A 1 191 ? 4.884 7.851 -20.468 1.00 79.69 191 ARG A CA 1
ATOM 1557 C C . ARG A 1 191 ? 5.080 6.525 -21.212 1.00 79.69 191 ARG A C 1
ATOM 1559 O O . ARG A 1 191 ? 4.206 5.667 -21.154 1.00 79.69 191 ARG A O 1
ATOM 1566 N N . LYS A 1 192 ? 6.196 6.371 -21.927 1.00 89.00 192 LYS A N 1
ATOM 1567 C CA . LYS A 1 192 ? 6.605 5.104 -22.545 1.00 89.00 192 LYS A CA 1
ATOM 1568 C C . LYS A 1 192 ? 7.331 4.167 -21.581 1.00 89.00 192 LYS A C 1
ATOM 1570 O O . LYS A 1 192 ? 7.502 2.999 -21.882 1.00 89.00 192 LYS A O 1
ATOM 1575 N N . TRP A 1 193 ? 7.784 4.681 -20.444 1.00 91.94 193 TRP A N 1
ATOM 1576 C CA . TRP A 1 193 ? 8.485 3.901 -19.441 1.00 91.94 193 TRP A CA 1
ATOM 1577 C C . TRP A 1 193 ? 7.479 3.281 -18.490 1.00 91.94 193 TRP A C 1
ATOM 1579 O O . TRP A 1 193 ? 6.571 3.962 -18.001 1.00 91.94 193 TRP A O 1
ATOM 1589 N N . LEU A 1 194 ? 7.678 2.003 -18.209 1.00 93.19 194 LEU A N 1
ATOM 1590 C CA . LEU A 1 194 ? 6.857 1.234 -17.291 1.00 93.19 194 LEU A CA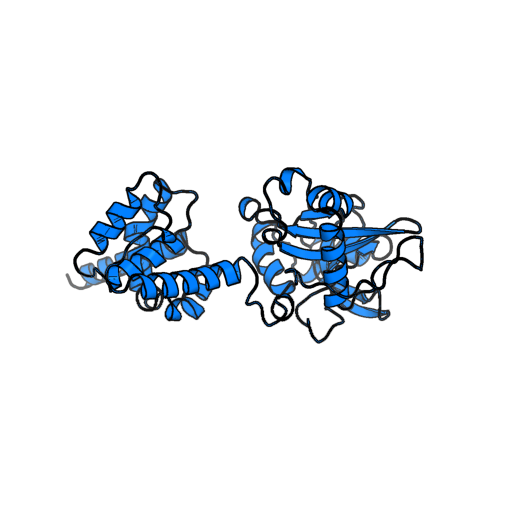 1
ATOM 1591 C C . LEU A 1 194 ? 7.623 1.021 -15.996 1.00 93.19 194 LEU A C 1
ATOM 1593 O O . LEU A 1 194 ? 8.823 0.748 -16.003 1.00 93.19 194 LEU A O 1
ATOM 1597 N N . ILE A 1 195 ? 6.923 1.157 -14.880 1.00 93.81 195 ILE A N 1
ATOM 1598 C CA . ILE A 1 195 ? 7.440 0.815 -13.564 1.00 93.81 195 ILE A CA 1
ATOM 1599 C C . ILE A 1 195 ? 6.914 -0.575 -13.237 1.00 93.81 195 ILE A C 1
ATOM 1601 O O . ILE A 1 195 ? 5.707 -0.823 -13.298 1.00 93.81 195 ILE A O 1
ATOM 1605 N N . CYS A 1 196 ? 7.827 -1.475 -12.905 1.00 93.69 196 CYS A N 1
ATOM 1606 C CA . CYS A 1 196 ? 7.535 -2.878 -12.667 1.00 93.69 196 CYS A CA 1
ATOM 1607 C C . CYS A 1 196 ? 7.860 -3.214 -11.214 1.00 93.69 196 CYS A C 1
ATOM 1609 O O . CYS A 1 196 ? 8.867 -2.745 -10.704 1.00 93.69 196 CYS A O 1
ATOM 1611 N N . ALA A 1 197 ? 7.023 -4.003 -10.552 1.00 94.81 197 ALA A N 1
ATOM 1612 C CA . ALA A 1 197 ? 7.309 -4.599 -9.255 1.00 94.81 197 ALA A CA 1
ATOM 1613 C C . ALA A 1 197 ? 7.873 -6.006 -9.463 1.00 94.81 197 ALA A C 1
ATOM 1615 O O . ALA A 1 197 ? 7.256 -6.806 -10.170 1.00 94.81 197 ALA A O 1
ATOM 1616 N N . ILE A 1 198 ? 9.024 -6.288 -8.854 1.00 94.12 198 ILE A N 1
ATOM 1617 C CA . ILE A 1 198 ? 9.677 -7.604 -8.857 1.00 94.12 198 ILE A CA 1
ATOM 1618 C C . ILE A 1 198 ? 10.020 -8.029 -7.423 1.00 94.12 198 ILE A C 1
ATOM 1620 O O . ILE A 1 198 ? 10.190 -7.157 -6.562 1.00 94.12 198 ILE A O 1
ATOM 1624 N N . PRO A 1 199 ? 10.172 -9.334 -7.145 1.00 92.88 199 PRO A N 1
ATOM 1625 C CA . PRO A 1 199 ? 10.532 -9.820 -5.818 1.00 92.88 199 PRO A CA 1
ATOM 1626 C C . PRO A 1 199 ? 11.826 -9.206 -5.263 1.00 92.88 199 PRO A C 1
ATOM 1628 O O . PRO A 1 199 ? 12.740 -8.803 -5.996 1.00 92.88 199 PRO A O 1
ATOM 1631 N N . THR A 1 200 ? 11.917 -9.136 -3.937 1.00 90.56 200 THR A N 1
ATOM 1632 C CA . THR A 1 200 ? 13.158 -8.774 -3.246 1.00 90.56 200 THR A CA 1
ATOM 1633 C C . THR A 1 200 ? 14.271 -9.806 -3.477 1.00 90.56 200 THR A C 1
ATOM 1635 O O . THR A 1 200 ? 14.007 -10.997 -3.612 1.00 90.56 200 THR A O 1
ATOM 1638 N N . ASN A 1 201 ? 15.529 -9.356 -3.439 1.00 84.88 201 ASN A N 1
ATOM 1639 C CA . ASN A 1 201 ? 16.697 -10.244 -3.367 1.00 84.88 201 ASN A CA 1
ATOM 1640 C C . ASN A 1 201 ? 17.121 -10.555 -1.921 1.00 84.88 201 ASN A C 1
ATOM 1642 O O . ASN A 1 201 ? 18.110 -11.247 -1.687 1.00 84.88 201 ASN A O 1
ATOM 1646 N N . ASN A 1 202 ? 16.409 -10.017 -0.931 1.00 86.12 202 ASN A N 1
ATOM 1647 C CA . ASN A 1 202 ? 16.746 -10.155 0.473 1.00 86.12 202 ASN A CA 1
ATOM 1648 C C . ASN A 1 202 ? 15.798 -11.145 1.152 1.00 86.12 202 ASN A C 1
ATOM 1650 O O . ASN A 1 202 ? 14.652 -10.822 1.465 1.00 86.12 202 ASN A O 1
ATOM 1654 N N . SER A 1 203 ? 16.300 -12.345 1.438 1.00 83.00 203 SER A N 1
ATOM 1655 C CA . SER A 1 203 ? 15.523 -13.419 2.069 1.00 83.00 203 SER A CA 1
ATOM 1656 C C . SER A 1 203 ? 14.945 -13.040 3.436 1.00 83.00 203 SER A C 1
ATOM 1658 O O . SER A 1 203 ? 13.884 -13.539 3.807 1.00 83.00 203 SER A O 1
ATOM 1660 N N . LYS A 1 204 ? 15.582 -12.114 4.169 1.00 80.12 204 LYS A N 1
ATOM 1661 C CA . LYS A 1 204 ? 15.072 -11.603 5.452 1.00 80.12 204 LYS A CA 1
ATOM 1662 C C . LYS A 1 204 ? 13.772 -10.809 5.291 1.00 80.12 204 LYS A C 1
ATOM 1664 O O . LYS A 1 204 ? 12.967 -10.758 6.217 1.00 80.12 204 LYS A O 1
ATOM 1669 N N . TYR A 1 205 ? 13.571 -10.192 4.132 1.00 82.81 205 TYR A N 1
ATOM 1670 C CA . TYR A 1 205 ? 12.431 -9.333 3.830 1.00 82.81 205 TYR A CA 1
ATOM 1671 C C . TYR A 1 205 ? 11.659 -9.856 2.618 1.00 82.81 205 TYR A C 1
ATOM 1673 O O . TYR A 1 205 ? 11.225 -9.071 1.783 1.00 82.81 205 TYR A O 1
ATOM 1681 N N . GLY A 1 206 ? 11.479 -11.182 2.533 1.00 81.75 206 GLY A N 1
ATOM 1682 C CA . GLY A 1 206 ? 10.987 -11.914 1.355 1.00 81.75 206 GLY A CA 1
ATOM 1683 C C . GLY A 1 206 ? 9.632 -11.486 0.772 1.00 81.75 206 GLY A C 1
ATOM 1684 O O . GLY A 1 206 ? 9.262 -11.954 -0.298 1.00 81.75 206 GLY A O 1
ATOM 1685 N N . LYS A 1 207 ? 8.894 -10.612 1.463 1.00 83.19 207 LYS A N 1
ATOM 1686 C CA . LYS A 1 207 ? 7.596 -10.068 1.040 1.00 83.19 207 LYS A CA 1
ATOM 1687 C C . LYS A 1 207 ? 7.644 -8.603 0.581 1.00 83.19 207 LYS A C 1
ATOM 1689 O O . LYS A 1 207 ? 6.628 -8.043 0.165 1.00 83.19 207 LYS A O 1
ATOM 1694 N N . LEU A 1 208 ? 8.817 -7.975 0.659 1.00 88.06 208 LEU A N 1
ATOM 1695 C CA . LEU A 1 208 ? 9.078 -6.703 -0.001 1.00 88.06 208 LEU A CA 1
ATOM 1696 C C . LEU A 1 208 ? 9.348 -6.921 -1.489 1.00 88.06 208 LEU A C 1
ATOM 1698 O O . LEU A 1 208 ? 9.626 -8.025 -1.956 1.00 88.06 208 LEU A O 1
ATOM 1702 N N . GLU A 1 209 ? 9.333 -5.825 -2.233 1.00 91.44 209 GLU A N 1
ATOM 1703 C CA . GLU A 1 209 ? 9.575 -5.831 -3.666 1.00 91.44 209 GLU A CA 1
ATOM 1704 C C . GLU A 1 209 ? 10.436 -4.649 -4.083 1.00 91.44 209 GLU A C 1
ATOM 1706 O O . GLU A 1 209 ? 10.498 -3.612 -3.420 1.00 91.44 209 GLU A O 1
ATOM 1711 N N . ARG A 1 210 ? 11.081 -4.808 -5.231 1.00 91.62 210 ARG A N 1
ATOM 1712 C CA . ARG A 1 210 ? 11.863 -3.770 -5.893 1.00 91.62 210 ARG A CA 1
ATOM 1713 C C . ARG A 1 210 ? 11.063 -3.205 -7.057 1.00 91.62 210 ARG A C 1
ATOM 1715 O O . ARG A 1 210 ? 10.251 -3.908 -7.655 1.00 91.62 210 ARG A O 1
ATOM 1722 N N . PHE A 1 211 ? 11.316 -1.938 -7.387 1.00 92.75 211 PHE A N 1
ATOM 1723 C CA . PHE A 1 211 ? 10.548 -1.210 -8.400 1.00 92.75 211 PHE A CA 1
ATOM 1724 C C . PHE A 1 211 ? 11.432 -0.671 -9.536 1.00 92.75 211 PHE A C 1
ATOM 1726 O O . PHE A 1 211 ? 11.630 0.548 -9.640 1.00 92.75 211 PHE A O 1
ATOM 1733 N N . PRO A 1 212 ? 12.012 -1.546 -10.382 1.00 89.88 212 PRO A N 1
ATOM 1734 C CA . PRO A 1 212 ? 12.729 -1.109 -11.571 1.00 89.88 212 PRO A CA 1
ATOM 1735 C C . PRO A 1 212 ? 11.826 -0.415 -12.589 1.00 89.88 212 PRO A C 1
ATOM 1737 O O . PRO A 1 212 ? 10.599 -0.550 -12.599 1.00 89.88 212 PRO A O 1
ATOM 1740 N N . THR A 1 213 ? 12.477 0.305 -13.498 1.00 90.62 213 THR A N 1
ATOM 1741 C CA . THR A 1 213 ? 11.839 0.900 -14.667 1.00 90.62 213 THR A CA 1
ATOM 1742 C C . THR A 1 213 ? 12.378 0.273 -15.944 1.00 90.62 213 THR A C 1
ATOM 1744 O O . THR A 1 213 ? 13.574 0.003 -16.044 1.00 90.62 213 THR A O 1
ATOM 1747 N N . ILE A 1 214 ? 11.495 0.050 -16.916 1.00 89.75 214 ILE A N 1
ATOM 1748 C CA . ILE A 1 214 ? 11.855 -0.409 -18.261 1.00 89.75 214 ILE A CA 1
ATOM 1749 C C . ILE A 1 214 ? 11.440 0.636 -19.293 1.00 89.75 214 ILE A C 1
ATOM 1751 O O . ILE A 1 214 ? 10.399 1.287 -19.149 1.00 89.75 214 ILE A O 1
ATOM 1755 N N . ASP A 1 215 ? 12.251 0.793 -20.337 1.00 89.06 215 ASP A N 1
ATOM 1756 C CA . ASP A 1 215 ? 11.911 1.638 -21.477 1.00 89.06 215 ASP A CA 1
ATOM 1757 C C . ASP A 1 215 ? 11.019 0.855 -22.444 1.00 89.06 215 ASP A C 1
ATOM 1759 O O . ASP A 1 215 ? 11.452 -0.122 -23.057 1.00 89.06 215 ASP A O 1
ATOM 1763 N N . GLY A 1 216 ? 9.768 1.277 -22.602 1.00 85.50 216 GLY A N 1
ATOM 1764 C CA . GLY A 1 216 ? 8.839 0.627 -23.517 1.00 85.50 216 GLY A CA 1
ATOM 1765 C C . GLY A 1 216 ? 9.234 0.744 -24.989 1.00 85.50 216 GLY A C 1
ATOM 1766 O O . GLY A 1 216 ? 8.735 -0.035 -25.788 1.00 85.50 216 GLY A O 1
ATOM 1767 N N . ASP A 1 217 ? 10.158 1.636 -25.372 1.00 84.88 217 ASP A N 1
ATOM 1768 C CA . ASP A 1 217 ? 10.716 1.607 -26.732 1.00 8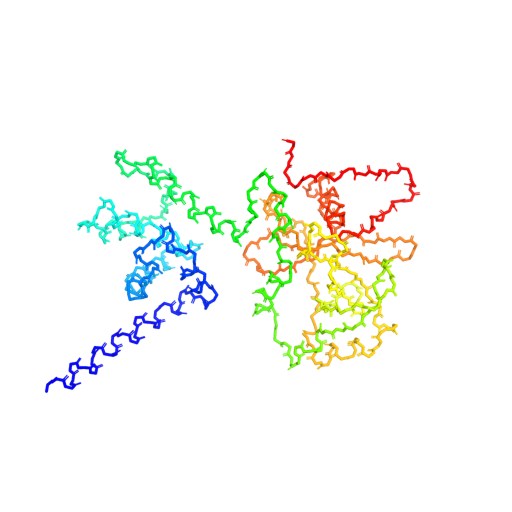4.88 217 ASP A CA 1
ATOM 1769 C C . ASP A 1 217 ? 11.626 0.377 -26.951 1.00 84.88 217 ASP A C 1
ATOM 1771 O O . ASP A 1 217 ? 11.691 -0.142 -28.065 1.00 84.88 217 ASP A O 1
ATOM 1775 N N . GLN A 1 218 ? 12.279 -0.129 -25.896 1.00 86.69 218 GLN A N 1
ATOM 1776 C CA . GLN A 1 218 ? 13.072 -1.371 -25.916 1.00 86.69 218 GLN A CA 1
ATOM 1777 C C . GLN A 1 218 ? 12.217 -2.618 -25.648 1.00 86.69 218 GLN A C 1
ATOM 1779 O O . GLN A 1 218 ? 12.581 -3.721 -26.044 1.00 86.69 218 GLN A O 1
ATOM 1784 N N . HIS A 1 219 ? 11.069 -2.432 -24.999 1.00 90.44 219 HIS A N 1
ATOM 1785 C CA . HIS A 1 219 ? 10.115 -3.475 -24.631 1.00 90.44 219 HIS A CA 1
ATOM 1786 C C . HIS A 1 219 ? 8.741 -3.205 -25.261 1.00 90.44 219 HIS A C 1
ATOM 1788 O O . HIS A 1 219 ? 7.727 -3.139 -24.560 1.00 90.44 219 HIS A O 1
ATOM 1794 N N . ARG A 1 220 ? 8.715 -3.009 -26.587 1.00 93.69 220 ARG A N 1
ATOM 1795 C CA . ARG A 1 220 ? 7.524 -2.543 -27.316 1.00 93.69 220 ARG A CA 1
ATOM 1796 C C . ARG A 1 220 ? 6.316 -3.446 -27.105 1.00 93.69 220 ARG A C 1
ATOM 1798 O O . ARG A 1 220 ? 5.260 -2.936 -26.754 1.00 93.69 220 ARG A O 1
ATOM 1805 N N . ASP A 1 221 ? 6.494 -4.757 -27.219 1.00 94.69 221 ASP A N 1
ATOM 1806 C CA . ASP A 1 221 ? 5.400 -5.722 -27.064 1.00 94.69 221 ASP A CA 1
ATOM 1807 C C . ASP A 1 221 ? 4.770 -5.649 -25.664 1.00 94.69 221 ASP A C 1
ATOM 1809 O O . ASP A 1 221 ? 3.550 -5.701 -25.519 1.00 94.69 221 ASP A O 1
ATOM 1813 N N . ILE A 1 222 ? 5.593 -5.454 -24.624 1.00 95.06 222 ILE A N 1
ATOM 1814 C CA . ILE A 1 222 ? 5.125 -5.285 -23.240 1.00 95.06 222 ILE A CA 1
ATOM 1815 C C . ILE A 1 222 ? 4.333 -3.981 -23.110 1.00 95.06 222 ILE A C 1
ATOM 1817 O O . ILE A 1 222 ? 3.248 -3.973 -22.529 1.00 95.06 222 ILE A O 1
ATOM 1821 N N . LEU A 1 223 ? 4.858 -2.878 -23.656 1.00 94.88 223 LEU A N 1
ATOM 1822 C CA . LEU A 1 223 ? 4.186 -1.581 -23.620 1.00 94.88 223 LEU A CA 1
ATOM 1823 C C . LEU A 1 223 ? 2.855 -1.611 -24.373 1.00 94.88 223 LEU A C 1
ATOM 1825 O O . LEU A 1 223 ? 1.864 -1.104 -23.852 1.00 94.88 223 LEU A O 1
ATOM 1829 N N . GLU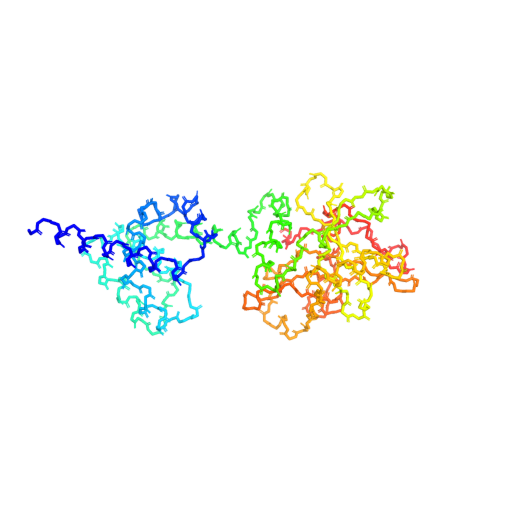 A 1 224 ? 2.818 -2.182 -25.572 1.00 94.69 224 GLU A N 1
ATOM 1830 C CA . GLU A 1 224 ? 1.606 -2.277 -26.386 1.00 94.69 224 GLU A CA 1
ATOM 1831 C C . GLU A 1 224 ? 0.557 -3.156 -25.711 1.00 94.69 224 GLU A C 1
ATOM 1833 O O . GLU A 1 224 ? -0.580 -2.716 -25.554 1.00 94.69 224 GLU A O 1
ATOM 1838 N N . ASN A 1 225 ? 0.938 -4.337 -25.214 1.00 94.62 225 ASN A N 1
ATOM 1839 C CA . ASN A 1 225 ? 0.016 -5.220 -24.503 1.00 94.62 225 ASN A CA 1
ATOM 1840 C C . ASN A 1 225 ? -0.566 -4.546 -23.248 1.00 94.62 225 ASN A C 1
ATOM 1842 O O . ASN A 1 225 ? -1.781 -4.543 -23.049 1.00 94.62 225 ASN A O 1
ATOM 1846 N N . TYR A 1 226 ? 0.284 -3.893 -22.449 1.00 92.56 226 TYR A N 1
ATOM 1847 C CA . TYR A 1 226 ? -0.148 -3.141 -21.271 1.00 92.56 226 TYR A CA 1
ATOM 1848 C C . TYR A 1 226 ? -1.080 -1.973 -21.622 1.00 92.56 226 TYR A C 1
ATOM 1850 O O . TYR A 1 226 ? -2.056 -1.731 -20.917 1.00 92.56 226 TYR A O 1
ATOM 1858 N N . SER A 1 227 ? -0.790 -1.259 -22.713 1.00 91.50 227 SER A N 1
ATOM 1859 C CA . SER A 1 227 ? -1.574 -0.097 -23.149 1.00 91.50 227 SER A CA 1
ATOM 1860 C C . SER A 1 227 ? -2.936 -0.488 -23.716 1.00 91.50 227 SER A C 1
ATOM 1862 O O . SER A 1 227 ? -3.900 0.248 -23.554 1.00 91.50 227 SER A O 1
ATOM 1864 N N . LEU A 1 228 ? -2.999 -1.612 -24.434 1.00 91.44 228 LEU A N 1
ATOM 1865 C CA . LEU A 1 228 ? -4.201 -2.039 -25.145 1.00 91.44 228 LEU A CA 1
ATOM 1866 C C . LEU A 1 228 ? -5.143 -2.862 -24.270 1.00 91.44 228 LEU A C 1
ATOM 1868 O O . LEU A 1 228 ? -6.347 -2.778 -24.465 1.00 91.44 228 LEU A O 1
ATOM 1872 N N . ARG A 1 229 ? -4.603 -3.680 -23.357 1.00 90.69 229 ARG A N 1
ATOM 1873 C CA . ARG A 1 229 ? -5.381 -4.672 -22.593 1.00 90.69 229 ARG A CA 1
ATOM 1874 C C . ARG A 1 229 ? -5.196 -4.575 -21.079 1.00 90.69 229 ARG A C 1
ATOM 1876 O O . ARG A 1 229 ? -6.025 -5.079 -20.325 1.00 90.69 229 ARG A O 1
ATOM 1883 N N . GLY A 1 230 ? -4.101 -3.965 -20.630 1.00 87.88 230 GLY A N 1
ATOM 1884 C CA . GLY A 1 230 ? -3.780 -3.818 -19.214 1.00 87.88 230 GLY A CA 1
ATOM 1885 C C . GLY A 1 230 ? -4.540 -2.677 -18.542 1.00 87.88 230 GLY A C 1
ATOM 1886 O O . GLY A 1 230 ? -5.495 -2.114 -19.069 1.00 87.88 230 GLY A O 1
ATOM 1887 N N . SER A 1 231 ? -4.090 -2.309 -17.345 1.00 85.31 231 SER A N 1
ATOM 1888 C CA . SER A 1 231 ? -4.665 -1.201 -16.570 1.00 85.31 231 SER A CA 1
ATOM 1889 C C . SER A 1 231 ? -4.383 0.183 -17.176 1.00 85.31 231 SER A C 1
ATOM 1891 O O . SER A 1 231 ? -4.941 1.171 -16.706 1.00 85.31 231 SER A O 1
ATOM 1893 N N . ASP A 1 232 ? -3.436 0.265 -18.117 1.00 88.94 232 ASP A N 1
ATOM 1894 C CA . ASP A 1 232 ? -2.947 1.468 -18.801 1.00 88.94 232 ASP A CA 1
ATOM 1895 C C . ASP A 1 232 ? -2.803 2.749 -17.947 1.00 88.94 232 ASP A C 1
ATOM 1897 O O . ASP A 1 232 ? -3.052 3.879 -18.378 1.00 88.94 232 ASP A O 1
ATOM 1901 N N . ARG A 1 233 ? -2.397 2.607 -16.684 1.00 86.69 233 ARG A N 1
ATOM 1902 C CA . ARG A 1 233 ? -2.423 3.727 -15.739 1.00 86.69 233 ARG A CA 1
ATOM 1903 C C . ARG A 1 233 ? -1.093 4.448 -15.675 1.00 86.69 233 ARG A C 1
ATOM 1905 O O . ARG A 1 233 ? -0.027 3.841 -15.720 1.00 86.69 233 ARG A O 1
ATOM 1912 N N . THR A 1 234 ? -1.149 5.757 -15.467 1.00 90.25 234 THR A N 1
ATOM 1913 C CA . THR A 1 234 ? 0.024 6.563 -15.114 1.00 90.25 234 THR A CA 1
ATOM 1914 C C . THR A 1 234 ? 0.048 6.785 -13.610 1.00 90.25 234 THR A C 1
ATOM 1916 O O . THR A 1 234 ? -0.961 7.198 -13.047 1.00 90.25 234 THR A O 1
ATOM 1919 N N . ILE A 1 235 ? 1.187 6.542 -12.954 1.00 89.62 235 ILE A N 1
ATOM 1920 C CA . ILE A 1 235 ? 1.281 6.744 -11.502 1.00 89.62 235 ILE A CA 1
ATOM 1921 C C . ILE A 1 235 ? 1.159 8.243 -11.186 1.00 89.62 235 ILE A C 1
ATOM 1923 O O . ILE A 1 235 ? 1.936 9.037 -11.733 1.00 89.62 235 ILE A O 1
ATOM 1927 N N . PRO A 1 236 ? 0.235 8.657 -10.301 1.00 89.31 236 PRO A N 1
ATOM 1928 C CA . PRO A 1 236 ? 0.101 10.056 -9.917 1.00 89.31 236 PRO A CA 1
ATOM 1929 C C . PRO A 1 236 ? 1.351 10.562 -9.192 1.00 89.31 236 PRO A C 1
ATOM 1931 O O . PRO A 1 236 ? 2.001 9.844 -8.429 1.00 89.31 236 PRO A O 1
ATOM 1934 N N . VAL A 1 237 ? 1.672 11.838 -9.394 1.00 92.06 237 VAL A N 1
ATOM 1935 C CA . VAL A 1 237 ? 2.788 12.503 -8.712 1.00 92.06 237 VAL A CA 1
ATOM 1936 C C . VAL A 1 237 ? 2.288 13.136 -7.419 1.00 92.06 237 VAL A C 1
ATOM 1938 O O . VAL A 1 237 ? 1.298 13.866 -7.414 1.00 92.06 237 VAL A O 1
ATOM 1941 N N . GLY A 1 238 ? 2.982 12.858 -6.321 1.00 90.50 238 GLY A N 1
ATOM 1942 C CA . GLY A 1 238 ? 2.751 13.482 -5.027 1.00 90.50 238 GLY A CA 1
ATOM 1943 C C . GLY A 1 238 ? 3.583 14.753 -4.847 1.00 90.50 238 GLY A C 1
ATOM 1944 O O . GLY A 1 238 ? 4.717 14.854 -5.321 1.00 90.50 238 GLY A O 1
ATOM 1945 N N . SER A 1 239 ? 3.020 15.728 -4.140 1.00 91.56 239 SER A N 1
ATOM 1946 C CA . SER A 1 239 ? 3.609 17.044 -3.884 1.00 91.56 239 SER A CA 1
ATOM 1947 C C . SER A 1 239 ? 3.796 17.315 -2.386 1.00 91.56 239 SER A C 1
ATOM 1949 O O . SER A 1 239 ? 3.358 16.546 -1.531 1.00 91.56 239 SER A O 1
ATOM 1951 N N . LEU A 1 240 ? 4.406 18.456 -2.042 1.00 89.81 240 LEU A N 1
ATOM 1952 C CA . LEU A 1 240 ? 4.469 18.920 -0.650 1.00 89.81 240 LEU A CA 1
ATOM 1953 C C . LEU A 1 240 ? 3.083 19.173 -0.038 1.00 89.81 240 LEU A C 1
ATOM 1955 O O . LEU A 1 240 ? 2.931 19.044 1.175 1.00 89.81 240 LEU A O 1
ATOM 1959 N N . LEU A 1 241 ? 2.074 19.516 -0.849 1.00 88.38 241 LEU A N 1
ATOM 1960 C CA . LEU A 1 241 ? 0.703 19.704 -0.365 1.00 88.38 241 LEU A CA 1
ATOM 1961 C C . LEU A 1 241 ? 0.104 18.385 0.120 1.00 88.38 241 LEU A C 1
ATOM 1963 O O . LEU A 1 241 ? -0.546 18.359 1.162 1.00 88.38 241 LEU A O 1
ATOM 1967 N N . ASP A 1 242 ? 0.390 17.288 -0.583 1.00 85.81 242 ASP A N 1
ATOM 1968 C CA . ASP A 1 242 ? -0.049 15.947 -0.195 1.00 85.81 242 ASP A CA 1
ATOM 1969 C C . ASP A 1 242 ? 0.585 15.479 1.125 1.00 85.81 242 ASP A C 1
ATOM 1971 O O . ASP A 1 242 ? 0.017 14.616 1.789 1.00 85.81 242 ASP A O 1
ATOM 1975 N N . LEU A 1 243 ? 1.738 16.046 1.504 1.00 84.31 243 LEU A N 1
ATOM 1976 C CA . LEU A 1 243 ? 2.487 15.750 2.734 1.00 84.31 243 LEU A CA 1
ATOM 1977 C C . LEU A 1 243 ? 2.269 16.800 3.843 1.00 84.31 243 LEU A C 1
ATOM 1979 O O . LEU A 1 243 ? 2.952 16.786 4.878 1.00 84.31 243 LEU A O 1
ATOM 1983 N N . ARG A 1 244 ? 1.354 17.760 3.653 1.00 83.69 244 ARG A N 1
ATOM 1984 C CA . ARG A 1 244 ? 1.080 18.800 4.653 1.00 83.69 244 ARG A CA 1
ATOM 1985 C C . ARG A 1 244 ? 0.479 18.167 5.911 1.00 83.69 244 ARG A C 1
ATOM 1987 O O . ARG A 1 244 ? -0.515 17.462 5.834 1.00 83.69 244 ARG A O 1
ATOM 1994 N N . GLY A 1 245 ? 1.079 18.451 7.068 1.00 76.62 245 GLY A N 1
ATOM 1995 C CA . GLY A 1 245 ? 0.637 17.900 8.357 1.00 76.62 245 GLY A CA 1
ATOM 1996 C C . GLY A 1 245 ? 0.982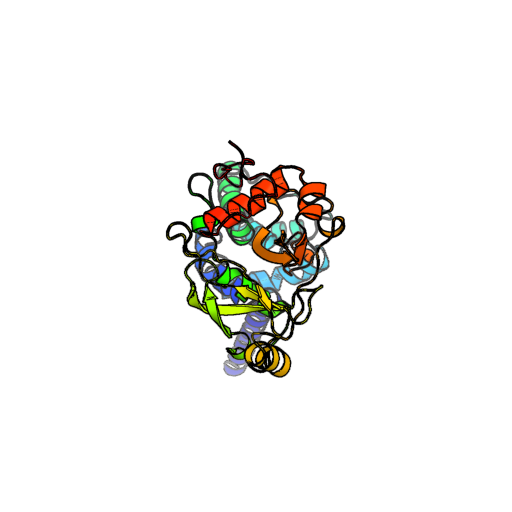 16.426 8.588 1.00 76.62 245 GLY A C 1
ATOM 1997 O O . GLY A 1 245 ? 0.709 15.937 9.668 1.00 76.62 245 GLY A O 1
ATOM 1998 N N . ILE A 1 246 ? 1.613 15.754 7.620 1.00 75.50 246 ILE A N 1
ATOM 1999 C CA . ILE A 1 246 ? 1.949 14.327 7.699 1.00 75.50 246 ILE A CA 1
ATOM 2000 C C . ILE A 1 246 ? 3.331 14.143 8.328 1.00 75.50 246 ILE A C 1
ATOM 2002 O O . ILE A 1 246 ? 4.310 14.756 7.871 1.00 75.50 246 ILE A O 1
ATOM 2006 N N . SER A 1 247 ? 3.416 13.332 9.377 1.00 73.94 247 SER A N 1
ATOM 2007 C CA . SER A 1 247 ? 4.679 12.896 9.979 1.00 73.94 247 SER A CA 1
ATOM 2008 C C . SER A 1 247 ? 5.343 11.795 9.137 1.00 73.94 247 SER A C 1
ATOM 2010 O O . SER A 1 247 ? 4.737 11.245 8.218 1.00 73.94 247 SER A O 1
ATOM 2012 N N . MET A 1 248 ? 6.611 11.475 9.404 1.00 73.44 248 MET A N 1
ATOM 2013 C CA . MET A 1 248 ? 7.285 10.394 8.669 1.00 73.44 248 MET A CA 1
ATOM 2014 C C . MET A 1 248 ? 6.670 9.030 8.997 1.00 73.44 248 MET A C 1
ATOM 2016 O O . MET A 1 248 ? 6.505 8.192 8.120 1.00 73.44 248 MET A O 1
ATOM 2020 N N . GLU A 1 249 ? 6.260 8.844 10.246 1.00 69.06 249 GLU A N 1
ATOM 2021 C CA . GLU A 1 249 ? 5.616 7.642 10.772 1.00 69.06 249 GLU A CA 1
ATOM 2022 C C . GLU A 1 249 ? 4.201 7.453 10.205 1.00 69.06 249 GLU A C 1
ATOM 2024 O O . GLU A 1 249 ? 3.620 6.373 10.297 1.00 69.06 249 GLU A O 1
ATOM 2029 N N . GLU A 1 250 ? 3.601 8.514 9.667 1.00 66.94 250 GLU A N 1
ATOM 2030 C CA . GLU A 1 250 ? 2.312 8.510 8.968 1.00 66.94 250 GLU A CA 1
ATOM 2031 C C . GLU A 1 250 ? 2.411 8.201 7.482 1.00 66.94 250 GLU A C 1
ATOM 2033 O O . GLU A 1 250 ? 1.400 7.866 6.863 1.00 66.94 250 GLU A O 1
ATOM 2038 N N . PHE A 1 251 ? 3.613 8.252 6.921 1.00 75.88 251 PHE A N 1
ATOM 2039 C CA . PHE A 1 251 ? 3.843 7.967 5.521 1.00 75.88 251 PHE A CA 1
ATOM 2040 C C . PHE A 1 251 ? 4.104 6.477 5.287 1.00 75.88 251 PHE A C 1
ATOM 2042 O O . PHE A 1 251 ? 5.057 5.900 5.805 1.00 75.88 251 PHE A O 1
ATOM 2049 N N . GLU A 1 252 ? 3.279 5.848 4.452 1.00 81.75 252 GLU A N 1
ATOM 2050 C CA . GLU A 1 252 ? 3.471 4.451 4.047 1.00 81.75 252 GLU A CA 1
ATOM 2051 C C . GLU A 1 252 ? 4.317 4.417 2.766 1.00 81.75 252 GLU A C 1
ATOM 2053 O O . GLU A 1 252 ? 3.818 4.766 1.697 1.00 81.75 252 GLU A O 1
ATOM 2058 N N . LEU A 1 253 ? 5.583 3.991 2.832 1.00 86.44 253 LEU A N 1
ATOM 2059 C CA . LEU A 1 253 ? 6.393 3.734 1.632 1.00 86.44 253 LEU A CA 1
ATOM 2060 C C . LEU A 1 253 ? 6.196 2.282 1.187 1.00 86.44 253 LEU A C 1
ATOM 2062 O O . LEU A 1 253 ? 6.637 1.359 1.864 1.00 86.44 253 LEU A O 1
ATOM 2066 N N . ASN A 1 254 ? 5.581 2.093 0.024 1.00 86.44 254 ASN A N 1
ATOM 2067 C CA . ASN A 1 254 ? 5.374 0.776 -0.579 1.00 86.44 254 ASN A CA 1
ATOM 2068 C C . ASN A 1 254 ? 6.560 0.341 -1.451 1.00 86.44 254 ASN A C 1
ATOM 2070 O O . ASN A 1 254 ? 6.760 -0.848 -1.662 1.00 86.44 254 ASN A O 1
ATOM 2074 N N . GLY A 1 255 ? 7.323 1.293 -1.991 1.00 89.88 255 GLY A N 1
ATOM 2075 C CA . GLY A 1 255 ? 8.397 1.001 -2.935 1.00 89.88 255 GLY A CA 1
ATOM 2076 C C . GLY A 1 255 ? 9.345 2.168 -3.159 1.00 89.88 255 GLY A C 1
ATOM 2077 O O . GLY A 1 255 ? 8.974 3.323 -2.953 1.00 89.88 255 GLY A O 1
ATOM 2078 N N . VAL A 1 256 ? 10.549 1.889 -3.655 1.00 92.31 256 VAL A N 1
ATOM 2079 C CA . VAL A 1 256 ? 11.457 2.917 -4.184 1.00 92.31 256 VAL A CA 1
ATOM 2080 C C . VAL A 1 256 ? 11.679 2.681 -5.667 1.00 92.31 256 VAL A C 1
ATOM 2082 O O . VAL A 1 256 ? 12.199 1.647 -6.071 1.00 92.31 256 VAL A O 1
ATOM 2085 N N . ILE A 1 257 ? 11.283 3.667 -6.466 1.00 91.25 257 ILE A N 1
ATOM 2086 C CA . ILE A 1 257 ? 11.403 3.654 -7.918 1.00 91.25 257 ILE A CA 1
ATOM 2087 C C . ILE A 1 257 ? 12.753 4.249 -8.300 1.00 91.25 257 ILE A C 1
ATOM 2089 O O . ILE A 1 257 ? 13.081 5.379 -7.913 1.00 91.25 257 ILE A O 1
ATOM 2093 N N . LEU A 1 258 ? 13.502 3.495 -9.101 1.00 83.94 258 LEU A N 1
ATOM 2094 C CA . LEU A 1 258 ? 14.768 3.919 -9.685 1.00 83.94 258 LEU A CA 1
ATOM 2095 C C . LEU A 1 258 ? 14.567 4.199 -11.174 1.00 83.94 258 LEU A C 1
ATOM 2097 O O . LEU A 1 258 ? 14.199 3.307 -11.940 1.00 83.94 258 LEU A O 1
ATOM 2101 N N . LEU A 1 259 ? 14.807 5.446 -11.581 1.00 81.94 259 LEU A N 1
ATOM 2102 C CA . LEU A 1 259 ? 14.684 5.877 -12.970 1.00 81.94 259 LEU A CA 1
ATOM 2103 C C . LEU A 1 259 ? 16.037 6.365 -13.510 1.00 81.94 259 LEU A C 1
ATOM 2105 O O . LEU A 1 259 ? 16.531 7.397 -13.042 1.00 81.94 259 LEU A O 1
ATOM 2109 N N . PRO A 1 260 ? 16.605 5.699 -14.530 1.00 75.12 260 PRO A N 1
ATOM 2110 C CA . PRO A 1 260 ? 17.753 6.211 -15.271 1.00 75.12 260 PRO A CA 1
ATOM 2111 C C . PRO A 1 260 ? 17.479 7.601 -15.866 1.00 75.12 260 PRO A C 1
ATOM 2113 O O . PRO A 1 260 ? 16.435 7.854 -16.473 1.00 75.12 260 PRO A O 1
ATOM 2116 N N . TRP A 1 261 ? 18.421 8.527 -15.700 1.00 70.00 261 TRP A N 1
ATOM 2117 C CA . TRP A 1 261 ? 18.321 9.898 -16.192 1.00 70.00 261 TRP A CA 1
ATOM 2118 C C . TRP A 1 261 ? 19.672 10.411 -16.698 1.00 70.00 261 TRP A C 1
ATOM 2120 O O . TRP A 1 261 ? 20.435 11.059 -15.977 1.00 70.00 261 TRP A O 1
ATOM 2130 N N . GLY A 1 262 ? 19.965 10.142 -17.972 1.00 70.81 262 GLY A N 1
ATOM 2131 C CA . GLY A 1 262 ? 21.287 10.412 -18.537 1.00 70.81 262 GLY A CA 1
ATOM 2132 C C . GLY A 1 262 ? 22.344 9.570 -17.821 1.00 70.81 262 GLY A C 1
ATOM 2133 O O . GLY A 1 262 ? 22.207 8.354 -17.757 1.00 70.81 262 GLY A O 1
ATOM 2134 N N . ASN A 1 263 ? 23.351 10.225 -17.239 1.00 63.78 263 ASN A N 1
ATOM 2135 C CA . ASN A 1 263 ? 24.422 9.568 -16.474 1.00 63.78 263 ASN A CA 1
ATOM 2136 C C . ASN A 1 263 ? 24.106 9.425 -14.970 1.00 63.78 263 ASN A C 1
ATOM 2138 O O . ASN A 1 263 ? 25.012 9.155 -14.187 1.00 63.78 263 ASN A O 1
ATOM 2142 N N . ASP A 1 264 ? 22.867 9.690 -14.550 1.00 67.50 264 ASP A N 1
ATOM 2143 C CA . ASP A 1 264 ? 22.448 9.692 -13.143 1.00 67.50 264 ASP A CA 1
ATOM 2144 C C . ASP A 1 264 ? 21.188 8.836 -12.940 1.00 67.50 264 ASP A C 1
ATOM 2146 O O . ASP A 1 264 ? 20.523 8.451 -13.904 1.00 67.50 264 ASP A O 1
ATOM 2150 N N . ILE A 1 265 ? 20.836 8.551 -11.687 1.00 76.50 265 ILE A N 1
ATOM 2151 C CA . ILE A 1 265 ? 19.617 7.828 -11.315 1.00 76.50 265 ILE A CA 1
ATOM 2152 C C . ILE A 1 265 ? 18.748 8.734 -10.450 1.00 76.50 265 ILE A C 1
ATOM 2154 O O . ILE A 1 265 ? 19.133 9.188 -9.372 1.00 76.50 265 ILE A O 1
ATOM 2158 N N . ARG A 1 266 ? 17.517 8.970 -10.906 1.00 84.31 266 ARG A N 1
ATOM 2159 C CA . ARG A 1 266 ? 16.494 9.625 -10.094 1.00 84.31 266 ARG A CA 1
ATOM 2160 C C . ARG A 1 266 ? 15.840 8.598 -9.184 1.00 84.31 266 ARG A C 1
ATOM 2162 O O . ARG A 1 266 ? 15.403 7.544 -9.636 1.00 84.31 266 ARG A O 1
ATOM 2169 N N . ILE A 1 267 ? 15.744 8.958 -7.910 1.00 88.25 267 ILE A N 1
ATOM 2170 C CA . ILE A 1 267 ? 15.118 8.145 -6.869 1.00 88.25 267 ILE A CA 1
ATOM 2171 C C . ILE A 1 267 ? 13.795 8.805 -6.479 1.00 88.25 267 ILE A C 1
ATOM 2173 O O . ILE A 1 267 ? 13.757 10.005 -6.177 1.00 88.25 267 ILE A O 1
ATOM 2177 N N . SER A 1 268 ? 12.725 8.018 -6.462 1.00 92.62 268 SER A N 1
ATOM 2178 C CA . SER A 1 268 ? 11.404 8.445 -6.001 1.00 92.62 268 SER A CA 1
ATOM 2179 C C . SER A 1 268 ? 10.812 7.397 -5.067 1.00 92.62 268 SER A C 1
ATOM 2181 O O . SER A 1 268 ? 10.933 6.202 -5.315 1.00 92.62 268 SER A O 1
ATOM 2183 N N . GLY A 1 269 ? 10.144 7.837 -4.007 1.00 92.75 269 GLY A N 1
ATOM 2184 C CA . GLY A 1 269 ? 9.347 6.951 -3.169 1.00 92.75 269 GLY A CA 1
ATOM 2185 C C . GLY A 1 269 ? 7.961 6.751 -3.771 1.00 92.75 269 GLY A C 1
ATOM 2186 O O . GLY A 1 269 ? 7.288 7.725 -4.099 1.00 92.75 269 GLY A O 1
ATOM 2187 N N . LEU A 1 270 ? 7.523 5.507 -3.901 1.00 92.00 270 LEU A N 1
ATOM 2188 C CA . LEU A 1 270 ? 6.131 5.159 -4.147 1.00 92.00 270 LEU A CA 1
ATOM 2189 C C . LEU A 1 270 ? 5.463 4.940 -2.793 1.00 92.00 270 LEU A C 1
ATOM 2191 O O . LEU A 1 270 ? 5.765 3.967 -2.103 1.00 92.00 270 LEU A O 1
ATOM 2195 N N . GLY A 1 271 ? 4.582 5.850 -2.394 1.00 86.56 271 GLY A N 1
ATOM 2196 C CA . GLY A 1 271 ? 4.004 5.799 -1.058 1.00 86.56 271 GLY A CA 1
ATOM 2197 C C . GLY A 1 271 ? 2.667 6.503 -0.926 1.00 86.56 271 GLY A C 1
ATOM 2198 O O . GLY A 1 271 ? 2.136 7.069 -1.881 1.00 86.56 271 GLY A O 1
ATOM 2199 N N . LEU A 1 272 ? 2.100 6.423 0.269 1.00 81.62 272 LEU A N 1
ATOM 2200 C CA . LEU A 1 272 ? 0.832 7.029 0.632 1.00 81.62 272 LEU A CA 1
ATOM 2201 C C . LEU A 1 272 ? 1.077 8.093 1.693 1.00 81.62 272 LEU A C 1
ATOM 2203 O O . LEU A 1 272 ? 1.613 7.810 2.761 1.00 81.62 272 LEU A O 1
ATOM 2207 N N . SER A 1 273 ? 0.632 9.310 1.401 1.00 65.75 273 SER A N 1
ATOM 2208 C CA . SER A 1 273 ? 0.716 10.423 2.339 1.00 65.75 273 SER A CA 1
ATOM 2209 C C . SER A 1 273 ? -0.532 10.612 3.192 1.00 65.75 273 SER A C 1
ATOM 2211 O O . SER A 1 273 ? -0.453 11.259 4.225 1.00 65.75 273 SER A O 1
ATOM 2213 N N . ASN A 1 274 ? -1.694 10.095 2.780 1.00 61.94 274 ASN A N 1
ATOM 2214 C CA . ASN A 1 274 ? -2.948 10.297 3.504 1.00 61.94 274 ASN A CA 1
ATOM 2215 C C . ASN A 1 274 ? -3.935 9.148 3.247 1.00 61.94 274 ASN A C 1
ATOM 2217 O O . ASN A 1 274 ? -4.176 8.779 2.095 1.00 61.94 274 ASN A O 1
ATOM 2221 N N . SER A 1 275 ? -4.569 8.633 4.304 1.00 51.22 275 SER A N 1
ATOM 2222 C CA . SER A 1 275 ? -5.632 7.621 4.227 1.00 51.22 275 SER A CA 1
ATOM 2223 C C . SER A 1 275 ? -6.854 8.079 3.416 1.00 51.22 275 SER A C 1
ATOM 2225 O O . SER A 1 275 ? -7.557 7.242 2.851 1.00 51.22 275 SER A O 1
ATOM 2227 N N . ARG A 1 276 ? -7.080 9.397 3.291 1.00 44.16 276 ARG A N 1
ATOM 2228 C CA . ARG A 1 276 ? -8.201 9.982 2.534 1.00 44.16 276 ARG A CA 1
ATOM 2229 C C . ARG A 1 276 ? -8.102 9.777 1.026 1.00 44.16 276 ARG A C 1
ATOM 2231 O O . ARG A 1 276 ? -9.120 9.533 0.395 1.00 44.16 276 ARG A O 1
ATOM 2238 N N . ASN A 1 277 ? -6.897 9.845 0.457 1.00 50.56 277 ASN A N 1
ATOM 2239 C CA . ASN A 1 277 ? -6.714 9.800 -0.998 1.00 50.56 277 ASN A CA 1
ATOM 2240 C C . ASN A 1 277 ? -6.465 8.389 -1.547 1.00 50.56 277 ASN A C 1
ATOM 2242 O O . ASN A 1 277 ? -6.281 8.267 -2.747 1.00 50.56 277 ASN A O 1
ATOM 2246 N N . ARG A 1 278 ? -6.472 7.357 -0.683 1.00 64.62 278 ARG A N 1
ATOM 2247 C CA . ARG A 1 278 ? -6.454 5.894 -0.947 1.00 64.62 278 ARG A CA 1
ATOM 2248 C C . ARG A 1 278 ? -5.522 5.345 -2.052 1.00 64.62 278 ARG A C 1
ATOM 2250 O O . ARG A 1 278 ? -5.507 4.135 -2.259 1.00 64.62 278 ARG A O 1
ATOM 2257 N N . GLU A 1 279 ? -4.671 6.156 -2.664 1.00 73.62 279 GLU A N 1
ATOM 2258 C CA . GLU A 1 279 ? -3.860 5.816 -3.832 1.00 73.62 279 GLU A CA 1
ATOM 2259 C C . GLU A 1 279 ? -2.369 6.063 -3.573 1.00 73.62 279 GLU A C 1
ATOM 2261 O O . GLU A 1 279 ? -1.978 7.063 -2.965 1.00 73.62 279 GLU A O 1
ATOM 2266 N N . PHE A 1 280 ? -1.524 5.154 -4.063 1.00 83.94 280 PHE A N 1
ATOM 2267 C CA . PHE A 1 280 ? -0.077 5.340 -4.037 1.00 83.94 280 PHE A CA 1
ATOM 2268 C C . PHE A 1 280 ? 0.352 6.411 -5.035 1.00 83.94 280 PHE A C 1
ATOM 2270 O O . PHE A 1 280 ? 0.096 6.298 -6.233 1.00 83.94 280 PHE A O 1
ATOM 2277 N N . LYS A 1 281 ? 1.076 7.414 -4.541 1.00 90.19 281 LYS A N 1
ATOM 2278 C CA . LYS A 1 281 ? 1.674 8.459 -5.367 1.00 90.19 281 LYS A CA 1
ATOM 2279 C C . LYS A 1 281 ? 3.184 8.315 -5.403 1.00 90.19 281 LYS A C 1
ATOM 2281 O O . LYS A 1 281 ? 3.817 7.840 -4.459 1.00 90.19 281 LYS A O 1
ATOM 2286 N N . MET A 1 282 ? 3.767 8.769 -6.502 1.00 93.50 282 MET A N 1
ATOM 2287 C CA . MET A 1 282 ? 5.206 8.891 -6.643 1.00 93.50 282 MET A CA 1
ATOM 2288 C C . MET A 1 282 ? 5.664 10.242 -6.088 1.00 93.50 282 MET A C 1
ATOM 2290 O O . MET A 1 282 ? 5.333 11.295 -6.632 1.00 93.50 282 MET A O 1
ATOM 2294 N N . PHE A 1 283 ? 6.458 10.211 -5.025 1.00 93.75 283 PHE A N 1
ATOM 2295 C CA . PHE A 1 283 ? 7.077 11.374 -4.403 1.00 93.75 283 PHE A CA 1
ATOM 2296 C C . PHE A 1 283 ? 8.556 11.420 -4.773 1.00 93.75 283 PHE A C 1
ATOM 2298 O O . PHE A 1 283 ? 9.312 10.491 -4.485 1.00 93.75 283 PHE A O 1
ATOM 2305 N N . SER A 1 284 ? 8.996 12.506 -5.406 1.00 93.19 284 SER A N 1
ATOM 2306 C CA . SER A 1 284 ? 10.415 12.658 -5.740 1.00 93.19 284 SER A CA 1
ATOM 2307 C C . SER A 1 284 ? 11.273 12.757 -4.474 1.00 93.19 284 SER A C 1
ATOM 2309 O O . SER A 1 284 ? 10.827 13.290 -3.453 1.00 93.19 284 SER A O 1
ATOM 2311 N N . LYS A 1 285 ? 12.540 12.320 -4.553 1.00 92.44 285 LYS A N 1
ATOM 2312 C CA . LYS A 1 285 ? 13.533 12.535 -3.483 1.00 92.44 285 LYS A CA 1
ATOM 2313 C C . LYS A 1 285 ? 13.528 13.981 -2.980 1.00 92.44 285 LYS A C 1
ATOM 2315 O O . LYS A 1 285 ? 13.568 14.200 -1.777 1.00 92.44 285 LYS A O 1
ATOM 2320 N N . THR A 1 286 ? 13.436 14.964 -3.876 1.00 92.62 286 THR A N 1
ATOM 2321 C CA . THR A 1 286 ? 13.404 16.385 -3.502 1.00 92.62 286 THR A CA 1
ATOM 2322 C C . THR A 1 286 ? 12.211 16.720 -2.613 1.00 92.62 286 THR A C 1
ATOM 2324 O O . THR A 1 286 ? 12.401 17.377 -1.598 1.00 92.62 286 THR A O 1
ATOM 2327 N N . VAL A 1 287 ? 11.009 16.238 -2.942 1.00 94.50 287 VAL A N 1
ATOM 2328 C CA . VAL A 1 287 ? 9.798 16.482 -2.140 1.00 94.50 287 VAL A CA 1
ATOM 2329 C C . VAL A 1 287 ? 9.936 15.870 -0.742 1.00 94.50 287 VAL A C 1
ATOM 2331 O O . VAL A 1 287 ? 9.662 16.538 0.255 1.00 94.50 287 VAL A O 1
ATOM 2334 N N . LEU A 1 288 ? 10.429 14.632 -0.651 1.00 91.44 288 LEU A N 1
ATOM 2335 C CA . LEU A 1 288 ? 10.622 13.934 0.626 1.00 91.44 288 LEU A CA 1
ATOM 2336 C C . LEU A 1 288 ? 11.719 14.590 1.480 1.00 91.44 288 LEU A C 1
ATOM 2338 O O . LEU A 1 288 ? 11.540 14.777 2.683 1.00 91.44 288 LEU A O 1
ATOM 2342 N N . CYS A 1 289 ? 12.828 15.008 0.865 1.00 91.62 289 CYS A N 1
ATOM 2343 C CA . CYS A 1 289 ? 13.905 15.726 1.548 1.00 91.62 289 CYS A CA 1
ATOM 2344 C C . CYS A 1 289 ? 13.506 17.149 1.955 1.00 91.62 289 CYS A C 1
ATOM 2346 O O . CYS A 1 289 ? 13.950 17.631 2.990 1.00 91.62 289 CYS A O 1
ATOM 2348 N N . GLN A 1 290 ? 12.671 17.838 1.177 1.00 93.69 290 GLN A N 1
ATOM 2349 C CA . GLN A 1 290 ? 12.123 19.136 1.579 1.00 93.69 290 GLN A CA 1
ATOM 2350 C C . GLN A 1 290 ? 11.193 18.991 2.787 1.00 93.69 290 GLN A C 1
ATOM 2352 O O . GLN A 1 290 ? 11.205 19.842 3.671 1.00 93.69 290 GLN A O 1
ATOM 2357 N N . LYS A 1 291 ? 10.412 17.906 2.845 1.00 91.88 291 LYS A N 1
ATOM 2358 C CA . LYS A 1 291 ? 9.470 17.652 3.936 1.00 91.88 291 LYS A CA 1
ATOM 2359 C C . LYS A 1 291 ? 10.149 17.179 5.229 1.00 91.88 291 LYS A C 1
ATOM 2361 O O . LYS A 1 291 ? 9.766 17.638 6.302 1.00 91.88 291 LYS A O 1
ATOM 2366 N N . TRP A 1 292 ? 11.121 16.270 5.142 1.00 87.12 292 TRP A N 1
ATOM 2367 C CA . TRP A 1 292 ? 11.719 15.614 6.317 1.00 87.12 292 TRP A CA 1
ATOM 2368 C C . TRP A 1 292 ? 13.254 15.666 6.367 1.00 87.12 292 TRP A C 1
ATOM 2370 O O . TRP A 1 292 ? 13.891 14.925 7.120 1.00 87.12 292 TRP A O 1
ATOM 2380 N N . GLY A 1 293 ? 13.886 16.516 5.560 1.00 86.94 293 GLY A N 1
ATOM 2381 C CA . GLY A 1 293 ? 15.337 16.686 5.553 1.00 86.94 293 GLY A CA 1
ATOM 2382 C C . GLY A 1 293 ? 16.093 15.403 5.198 1.00 86.94 293 GLY A C 1
ATOM 2383 O O . GLY A 1 293 ? 15.700 14.632 4.319 1.00 86.94 293 GLY A O 1
ATOM 2384 N N . ARG A 1 294 ? 17.200 15.158 5.910 1.00 81.62 294 ARG A N 1
ATOM 2385 C CA . ARG A 1 294 ? 18.059 13.974 5.714 1.00 81.62 294 ARG A CA 1
ATOM 2386 C C . ARG A 1 294 ? 17.330 12.656 5.982 1.00 81.62 294 ARG A C 1
ATOM 2388 O O . ARG A 1 294 ? 17.656 11.654 5.349 1.00 81.62 294 ARG A O 1
ATOM 2395 N N . SER A 1 295 ? 16.334 12.662 6.864 1.00 80.81 295 SER A N 1
ATOM 2396 C CA . SER A 1 295 ? 15.555 11.469 7.198 1.00 80.81 295 SER A CA 1
ATOM 2397 C C . SER A 1 295 ? 14.752 10.962 5.997 1.00 80.81 295 SER A C 1
ATOM 2399 O O . SER A 1 295 ? 14.642 9.756 5.805 1.00 80.81 295 SER A O 1
ATOM 2401 N N . GLY A 1 296 ? 14.263 11.862 5.131 1.00 82.69 296 GLY A N 1
ATOM 2402 C CA . GLY A 1 296 ? 13.548 11.474 3.911 1.00 82.69 296 GLY A CA 1
ATOM 2403 C C . GLY A 1 296 ? 14.429 10.677 2.942 1.00 82.69 296 GLY A C 1
ATOM 2404 O O . GLY A 1 296 ? 13.977 9.696 2.358 1.00 82.69 296 GLY A O 1
ATOM 2405 N N . LEU A 1 297 ? 15.709 11.044 2.820 1.00 86.00 297 LEU A N 1
ATOM 2406 C CA . LEU A 1 297 ? 16.676 10.282 2.026 1.00 86.00 297 LEU A CA 1
ATOM 2407 C C . LEU A 1 297 ? 17.043 8.950 2.690 1.00 86.00 297 LEU A C 1
ATOM 2409 O O . LEU A 1 297 ? 17.089 7.923 2.014 1.00 86.00 297 LEU A O 1
ATOM 2413 N N . ALA A 1 298 ? 17.279 8.965 4.005 1.00 82.75 298 ALA A N 1
ATOM 2414 C CA . ALA A 1 298 ? 17.603 7.762 4.766 1.00 82.75 298 ALA A CA 1
ATOM 2415 C C . ALA A 1 298 ? 16.496 6.700 4.651 1.00 82.75 298 ALA A C 1
ATOM 2417 O O . ALA A 1 298 ? 16.799 5.527 4.460 1.00 82.75 298 ALA A O 1
ATOM 2418 N N . MET A 1 299 ? 15.227 7.117 4.675 1.00 85.56 299 MET A N 1
ATOM 2419 C CA . MET A 1 299 ? 14.066 6.244 4.485 1.00 85.56 299 MET A CA 1
ATOM 2420 C C . MET A 1 299 ? 14.093 5.515 3.128 1.00 85.56 299 MET A C 1
ATOM 2422 O O . MET A 1 299 ? 13.868 4.305 3.078 1.00 85.56 299 MET A O 1
ATOM 2426 N N . LEU A 1 300 ? 14.408 6.225 2.036 1.00 88.75 300 LEU A N 1
ATOM 2427 C CA . LEU A 1 300 ? 14.514 5.633 0.694 1.00 88.75 300 LEU A CA 1
ATOM 2428 C C . LEU A 1 300 ? 15.668 4.625 0.616 1.00 88.75 300 LEU A C 1
ATOM 2430 O O . LEU A 1 300 ? 15.496 3.520 0.110 1.00 88.75 300 LEU A O 1
ATOM 2434 N N . HIS A 1 301 ? 16.839 4.985 1.146 1.00 86.44 301 HIS A N 1
ATOM 2435 C CA . HIS A 1 301 ? 18.009 4.104 1.147 1.00 86.44 301 HIS A CA 1
ATOM 2436 C C . HIS A 1 301 ? 17.781 2.853 2.001 1.00 86.44 301 HIS A C 1
ATOM 2438 O O . HIS A 1 301 ? 18.110 1.750 1.571 1.00 86.44 301 HIS A O 1
ATOM 2444 N N . ALA A 1 302 ? 17.158 3.008 3.171 1.00 82.88 302 ALA A N 1
ATOM 2445 C CA . ALA A 1 302 ? 16.812 1.889 4.036 1.00 82.88 302 ALA A CA 1
ATOM 2446 C C . ALA A 1 302 ? 15.870 0.904 3.330 1.00 82.88 302 ALA A C 1
ATOM 2448 O O . ALA A 1 302 ? 16.056 -0.304 3.443 1.00 82.88 302 ALA A O 1
ATOM 2449 N N . HIS A 1 303 ? 14.885 1.395 2.572 1.00 87.06 303 HIS A N 1
ATOM 2450 C CA . HIS A 1 303 ? 14.001 0.525 1.798 1.00 87.06 303 HIS A CA 1
ATOM 2451 C C . HIS A 1 303 ? 14.758 -0.230 0.697 1.00 87.06 303 HIS A C 1
ATOM 2453 O O . HIS A 1 303 ? 14.597 -1.444 0.594 1.00 87.06 303 HIS A O 1
ATOM 2459 N N . LEU A 1 304 ? 15.622 0.446 -0.074 1.00 87.00 304 LEU A N 1
ATOM 2460 C CA . LEU A 1 304 ? 16.464 -0.215 -1.082 1.00 87.00 304 LEU A CA 1
ATOM 2461 C C . LEU A 1 304 ? 17.300 -1.333 -0.453 1.00 87.00 304 LEU A C 1
ATOM 2463 O O . LEU A 1 304 ? 17.265 -2.466 -0.922 1.00 87.00 304 LEU A O 1
ATOM 2467 N N . GLN A 1 305 ? 17.960 -1.055 0.669 1.00 84.06 305 GLN A N 1
ATOM 2468 C CA . GLN A 1 305 ? 18.761 -2.049 1.373 1.00 84.06 305 GLN A CA 1
ATOM 2469 C C . GLN A 1 305 ? 17.938 -3.249 1.859 1.00 84.06 305 GLN A C 1
ATOM 2471 O O . GLN A 1 305 ? 18.341 -4.400 1.677 1.00 84.06 305 GLN A O 1
ATOM 2476 N N . LYS A 1 306 ? 16.768 -3.001 2.461 1.00 83.19 306 LYS A N 1
ATOM 2477 C CA . LYS A 1 306 ? 15.875 -4.074 2.921 1.00 83.19 306 LYS A CA 1
ATOM 2478 C C . LYS A 1 306 ? 15.370 -4.923 1.765 1.00 83.19 306 LYS A C 1
ATOM 2480 O O . LYS A 1 306 ? 15.282 -6.129 1.920 1.00 83.19 306 LYS A O 1
ATOM 2485 N N . CYS A 1 307 ? 15.133 -4.334 0.597 1.00 84.06 307 CYS A N 1
ATOM 2486 C CA . CYS A 1 307 ? 14.715 -5.081 -0.587 1.00 84.06 307 CYS A CA 1
ATOM 2487 C C . CYS A 1 307 ? 15.877 -5.784 -1.312 1.00 84.06 307 CYS A C 1
ATOM 2489 O O . CYS A 1 307 ? 15.638 -6.458 -2.318 1.00 84.06 307 CYS A O 1
ATOM 2491 N N . GLY A 1 308 ? 17.113 -5.656 -0.816 1.00 82.69 308 GLY A N 1
ATOM 2492 C CA . GLY A 1 308 ? 18.297 -6.221 -1.460 1.00 82.69 308 GLY A CA 1
ATOM 2493 C C . GLY A 1 308 ? 18.649 -5.507 -2.760 1.00 82.69 308 GLY A C 1
ATOM 2494 O O . GLY A 1 308 ? 19.124 -6.155 -3.685 1.00 82.69 308 GLY A O 1
ATOM 2495 N N . SER A 1 309 ? 18.360 -4.204 -2.833 1.00 82.31 309 SER A N 1
ATOM 2496 C CA . SER A 1 309 ? 18.686 -3.366 -3.976 1.00 82.31 309 SER A CA 1
ATOM 2497 C C . SER A 1 309 ? 19.973 -2.585 -3.810 1.00 82.31 309 SER A C 1
ATOM 2499 O O . SER A 1 309 ? 20.245 -2.009 -2.754 1.00 82.31 309 SER A O 1
ATOM 2501 N N . THR A 1 310 ? 20.705 -2.470 -4.912 1.00 79.81 310 THR A N 1
ATOM 2502 C CA . THR A 1 310 ? 21.850 -1.574 -5.045 1.00 79.81 310 THR A CA 1
ATOM 2503 C C . THR A 1 310 ? 21.422 -0.126 -4.794 1.00 79.81 310 THR A C 1
ATOM 2505 O O . THR A 1 310 ? 20.512 0.400 -5.438 1.00 79.81 310 THR A O 1
ATOM 2508 N N . ILE A 1 311 ? 22.098 0.544 -3.858 1.00 79.56 311 ILE A N 1
ATOM 2509 C CA . ILE A 1 311 ? 21.875 1.962 -3.560 1.00 79.56 311 ILE A CA 1
ATOM 2510 C C . ILE A 1 311 ? 22.690 2.794 -4.562 1.00 79.56 311 ILE A C 1
ATOM 2512 O O . ILE A 1 311 ? 23.915 2.654 -4.598 1.00 79.56 311 ILE A O 1
ATOM 2516 N N . PRO A 1 312 ? 22.066 3.673 -5.369 1.00 67.50 312 PRO A N 1
ATOM 2517 C CA . PRO A 1 312 ? 22.805 4.541 -6.277 1.00 67.50 312 PRO A CA 1
ATOM 2518 C C . PRO A 1 312 ? 23.717 5.488 -5.486 1.00 67.50 312 PRO A C 1
ATOM 2520 O O . PRO A 1 312 ? 23.234 6.360 -4.759 1.00 67.50 312 PRO A O 1
ATOM 2523 N N . ALA A 1 313 ? 25.034 5.333 -5.624 1.00 56.12 313 ALA A N 1
ATOM 2524 C CA . ALA A 1 313 ? 25.989 6.291 -5.082 1.00 56.12 313 ALA A CA 1
ATOM 2525 C C . ALA A 1 313 ? 25.898 7.607 -5.870 1.00 56.12 313 ALA A C 1
ATOM 2527 O O . ALA A 1 313 ? 25.843 7.606 -7.101 1.00 56.12 313 ALA A O 1
ATOM 2528 N N . GLY A 1 314 ? 25.888 8.741 -5.165 1.00 51.50 314 GLY A N 1
ATOM 2529 C CA . GLY A 1 314 ? 26.022 10.049 -5.806 1.00 51.50 314 GLY A CA 1
ATOM 2530 C C . GLY A 1 314 ? 27.384 10.202 -6.497 1.00 51.50 314 GLY A C 1
ATOM 2531 O O . GLY A 1 314 ? 28.279 9.374 -6.336 1.00 51.50 314 GLY A O 1
ATOM 2532 N N . LYS A 1 315 ? 27.581 11.304 -7.236 1.00 44.38 315 LYS A N 1
ATOM 2533 C CA . LYS A 1 315 ? 28.832 11.614 -7.968 1.00 44.38 315 LYS A CA 1
ATOM 2534 C C . LYS A 1 315 ? 30.120 11.568 -7.121 1.00 44.38 315 LYS A C 1
ATOM 2536 O O . LYS A 1 315 ? 31.204 11.533 -7.693 1.00 44.38 315 LYS A O 1
ATOM 2541 N N . ASN A 1 316 ? 30.017 11.505 -5.795 1.00 42.50 316 ASN A N 1
ATOM 2542 C CA . ASN A 1 316 ? 31.121 11.194 -4.898 1.00 42.50 316 ASN A CA 1
ATOM 2543 C C . ASN A 1 316 ? 31.030 9.730 -4.440 1.00 42.50 316 ASN A C 1
ATOM 2545 O O . ASN A 1 316 ? 30.234 9.400 -3.565 1.00 42.50 316 ASN A O 1
ATOM 2549 N N . LYS A 1 317 ? 31.912 8.870 -4.970 1.00 41.34 317 LYS A N 1
ATOM 2550 C CA . LYS A 1 317 ? 32.061 7.450 -4.574 1.00 41.34 317 LYS A CA 1
ATOM 2551 C C . LYS A 1 317 ? 32.356 7.225 -3.077 1.00 41.34 317 LYS A C 1
ATOM 2553 O O . LYS A 1 317 ? 32.327 6.087 -2.631 1.00 41.34 317 LYS A O 1
ATOM 2558 N N . ASN A 1 318 ? 32.619 8.292 -2.319 1.00 35.84 318 ASN A N 1
ATOM 2559 C CA . ASN A 1 318 ? 32.917 8.252 -0.886 1.00 35.84 318 ASN A CA 1
ATOM 2560 C C . ASN A 1 318 ? 31.726 8.645 0.005 1.00 35.84 318 ASN A C 1
ATOM 2562 O O . ASN A 1 318 ? 31.858 8.651 1.227 1.00 35.84 318 ASN A O 1
ATOM 2566 N N . GLU A 1 319 ? 30.565 8.986 -0.562 1.00 35.03 319 GLU A N 1
ATOM 2567 C CA . GLU A 1 319 ? 29.376 9.262 0.243 1.00 35.03 319 GLU A CA 1
ATOM 2568 C C . GLU A 1 319 ? 28.614 7.969 0.539 1.00 35.03 319 GLU A C 1
ATOM 2570 O O . GLU A 1 319 ? 27.667 7.594 -0.146 1.00 35.03 319 GLU A O 1
ATOM 2575 N N . LEU A 1 320 ? 29.034 7.374 1.659 1.00 35.16 320 LEU A N 1
ATOM 2576 C CA . LEU A 1 320 ? 28.211 6.629 2.603 1.00 35.16 320 LEU A CA 1
ATOM 2577 C C . LEU A 1 320 ? 27.749 5.222 2.177 1.00 35.16 320 LEU A C 1
ATOM 2579 O O . LEU A 1 320 ? 26.639 5.033 1.678 1.00 35.16 320 LEU A O 1
ATOM 2583 N N . GLU A 1 321 ? 28.500 4.207 2.618 1.00 34.38 321 GLU A N 1
ATOM 2584 C CA . GLU A 1 321 ? 27.860 3.038 3.238 1.00 34.38 321 GLU A CA 1
ATOM 2585 C C . GLU A 1 321 ? 27.008 3.544 4.418 1.00 34.38 321 GLU A C 1
ATOM 2587 O O . GLU A 1 321 ? 27.459 3.665 5.558 1.00 34.38 321 GLU A O 1
ATOM 2592 N N . LEU A 1 322 ? 25.767 3.943 4.134 1.00 37.06 322 LEU A N 1
ATOM 2593 C CA . LEU A 1 322 ? 24.775 4.175 5.172 1.00 37.06 322 LEU A CA 1
ATOM 2594 C C . LEU A 1 322 ? 24.411 2.807 5.733 1.00 37.06 322 LEU A C 1
ATOM 2596 O O . LEU A 1 322 ? 23.761 2.006 5.069 1.00 37.06 322 LEU A O 1
ATOM 2600 N N . GLN A 1 323 ? 24.827 2.559 6.971 1.00 29.38 323 GLN A N 1
ATOM 2601 C CA . GLN A 1 323 ? 24.264 1.479 7.769 1.00 29.38 323 GLN A CA 1
ATOM 2602 C C . GLN A 1 323 ? 22.731 1.644 7.794 1.00 29.38 323 GLN A C 1
ATOM 2604 O O . GLN A 1 323 ? 22.254 2.770 8.003 1.00 29.38 323 GLN A O 1
ATOM 2609 N N . PRO A 1 324 ? 21.957 0.566 7.580 1.00 30.50 324 PRO A N 1
ATOM 2610 C CA . PRO A 1 324 ? 20.504 0.627 7.571 1.00 30.50 324 PRO A CA 1
ATOM 2611 C C . PRO A 1 324 ? 20.054 1.183 8.914 1.00 30.50 324 PRO A C 1
ATOM 2613 O O . PRO A 1 324 ? 20.287 0.571 9.955 1.00 30.50 324 PRO A O 1
ATOM 2616 N N . LYS A 1 325 ? 19.400 2.346 8.905 1.00 28.75 325 LYS A N 1
ATOM 2617 C CA . LYS A 1 325 ? 18.676 2.828 10.079 1.00 28.75 325 LYS A CA 1
ATOM 2618 C C . LYS A 1 325 ? 17.225 2.390 9.964 1.00 28.75 325 LYS A C 1
ATOM 2620 O O . LYS A 1 325 ? 16.582 2.576 8.929 1.00 28.75 325 LYS A O 1
ATOM 2625 N N . SER A 1 326 ? 16.759 1.747 11.032 1.00 31.00 326 SER A N 1
ATOM 2626 C CA . SER A 1 326 ? 15.365 1.373 11.240 1.00 31.00 326 SER A CA 1
ATOM 2627 C C . SER A 1 326 ? 14.447 2.582 11.029 1.00 31.00 326 SER A C 1
ATOM 2629 O O . SER A 1 326 ? 14.840 3.727 11.244 1.00 31.00 326 SER A O 1
ATOM 2631 N N . TRP A 1 327 ? 13.215 2.308 10.601 1.00 33.31 327 TRP A N 1
ATOM 2632 C CA . TRP A 1 327 ? 12.155 3.299 10.383 1.00 33.31 327 TRP A CA 1
ATOM 2633 C C . TRP A 1 327 ? 11.675 3.990 11.665 1.00 33.31 327 TRP A C 1
ATOM 2635 O O . TRP A 1 327 ? 10.903 4.940 11.603 1.00 33.31 327 TRP A O 1
ATOM 2645 N N . TYR A 1 328 ? 12.180 3.550 12.811 1.00 26.84 328 TYR A N 1
ATOM 2646 C CA . TYR A 1 328 ? 12.017 4.199 14.096 1.00 26.84 328 TYR A CA 1
ATOM 2647 C C . TYR A 1 328 ? 13.420 4.377 14.677 1.00 26.84 328 TYR A C 1
ATOM 2649 O O . TYR A 1 328 ? 14.240 3.458 14.601 1.00 26.84 328 TYR A O 1
ATOM 2657 N N . GLY A 1 329 ? 13.718 5.601 15.124 1.00 24.27 329 GLY A N 1
ATOM 2658 C CA . GLY A 1 329 ? 15.014 5.993 15.684 1.00 24.27 329 GLY A CA 1
ATOM 2659 C C . GLY A 1 329 ? 15.420 5.175 16.922 1.00 24.27 329 GLY A C 1
ATOM 2660 O O . GLY A 1 329 ? 14.658 4.308 17.330 1.00 24.27 329 GLY A O 1
ATOM 2661 N N . PRO A 1 330 ? 16.628 5.440 17.456 1.00 28.80 330 PRO A N 1
ATOM 2662 C CA . PRO A 1 330 ? 17.434 4.525 18.274 1.00 28.80 330 PRO A CA 1
ATOM 2663 C C . PRO A 1 330 ? 16.714 3.840 19.434 1.00 28.80 330 PRO A C 1
ATOM 2665 O O . PRO A 1 330 ? 15.860 4.496 20.072 1.00 28.80 330 PRO A O 1
#

pLDDT: mean 74.47, std 16.86, range [24.27, 95.94]

Sequence (330 aa):
MEEKHAAAKQQMEDLRIAAVARYYTDVELEFLRKHAPKHLPKIASDIDLLADFTFKFCPEFKERHPKDDIFELLCFGELIRTFFPKDADAKIQEFIQTKELPRIEDMKFGNDTDLAQQRRQQALNVLEGLRKPQPGNVDPAAFYDAAERRNFRKQFIATAEDPAADRCVINDPEIKEPVEATIIGRHPHRRKWLICAIPTNNSKYGKLERFPTIDGDQHRDILENYSLRGSDRTIPVGSLLDLRGISMEEFELNGVILLPWGNDIRISGLGLSNSRNREFKMFSKTVLCQKWGRSGLAMLHAHLQKCGSTIPAGKNKNELELQPKSWYGP

Foldseek 3Di:
DVVVVVVVVVVVQVQLLVLLVVQDPPVRLVCLCPPVCVQLVPCSVDSSSVSVQSVQQVVLLCVLPVPDRVVVLSNLLSLLCVQPVPCSSVVSVVQSPDNDRDDVCPDARPPCRVVSVVSVVVVVCVVVCVVAFDDDPAQSLLVDQLPVLVVVLVVVQFDFQDACLQWDWDQDPPPRHIFIWGFPEAEPVQRQKTWTWTFFPAPSNRRATATEIDRCVVVVVSSCSCCPGNRHHYAAADALVLQVPADLSNKAFSYWYWDDDPPFIWIWTFIHRDPVVSGTHTYGLVRQCVNPNPVSVLVRVLSCVNSVHDDGDPPDPPPDPDDRDRSDHD

Organism: NCBI:txid1080344

Secondary structure (DSSP, 8-state):
-HHHHHHHHHHHHHHHHHHHHHHS-HHHHHHHHHHGGGTSTTTTT-HHHHHHHHHHHHHHHHHH-TTS-HHHHHHHHHHHHHH-TTTHHHHHHHHHH-SSPPPGGG---GGGHHHHHHHHHHHHHHHHHHHS---TTS-GGGT--HHHHHHHHHTTT---S-GGGGEEEEE-TTT-SEEEEEEEEEETTEEEEEEEEEE-S-GGGTT-EEB-EEETTTSHHHHHHHHHHS--PBPPBP-TTTTTT--TTT-EEEEEEEEEETTEEEEEEEEES-GGG-S-EEEEHHHHHHHHTHHHHHHHHHHHHHTTPPP---SSTTS---PPPPSS--